Protein AF-A0A8X6L8V4-F1 (afdb_monomer_lite)

Sequence (344 aa):
REQANLVGQRLKDLNRNYTKLVRSTMTRAQETSDIILKHFPDLPVEDCDLLREGFPIPPDPPAQSREQANLVGQRLKDLNRNYTKLVRSTMTRAQETSDIILKHFPDLPVEDCDLLREGFPIPPDPPAQSWIVPDEVFYKDGSRIDDAFKKHFHRANENQTSDSHEIIVCHANVIRYFICREQANLVGQRLKDLNRNYTKLVRSTMTRAQETSDIILKHFPDLPVEDCDLLREGFPIPPDPPAQSWIVPDEVFYKDGSRIDDAFKKHFHRANENQTSDSHEIIVCHANVIRYFICRLLQFPPEAWLRLSLHHCSISWIIILPSGRVSAYMIGDSGFLPESFLTA

Organism: Trichonephila clavata (NCBI:txid2740835)

Structure (mmCIF, N/CA/C/O backbone):
data_AF-A0A8X6L8V4-F1
#
_entry.id   AF-A0A8X6L8V4-F1
#
loop_
_atom_site.group_PDB
_atom_site.id
_atom_site.type_symbol
_atom_site.label_atom_id
_atom_site.label_alt_id
_atom_site.label_comp_id
_atom_site.label_asym_id
_atom_site.label_entity_id
_atom_site.label_seq_id
_atom_site.pdbx_PDB_ins_code
_atom_site.Cartn_x
_atom_site.Cartn_y
_atom_site.Cartn_z
_atom_site.occupancy
_atom_site.B_iso_or_equiv
_atom_site.auth_seq_id
_atom_site.auth_comp_id
_atom_site.auth_asym_id
_atom_site.auth_atom_id
_atom_site.pdbx_PDB_model_num
ATOM 1 N N . ARG A 1 1 ? 42.040 -0.525 -0.774 1.00 74.38 1 ARG A N 1
ATOM 2 C CA . ARG A 1 1 ? 43.138 -1.526 -0.795 1.00 74.38 1 ARG A CA 1
ATOM 3 C C . ARG A 1 1 ? 43.243 -2.266 0.537 1.00 74.38 1 ARG A C 1
ATOM 5 O O . ARG A 1 1 ? 43.047 -3.469 0.536 1.00 74.38 1 ARG A O 1
ATOM 12 N N . GLU A 1 2 ? 43.448 -1.579 1.663 1.00 81.44 2 GLU A N 1
ATOM 13 C CA . GLU A 1 2 ? 43.487 -2.205 3.001 1.00 81.44 2 GLU A CA 1
ATOM 14 C C . GLU A 1 2 ? 42.194 -2.962 3.357 1.00 81.44 2 GLU A C 1
ATOM 16 O O . GLU A 1 2 ? 42.242 -4.126 3.740 1.00 81.44 2 GLU A O 1
ATOM 21 N N . GLN A 1 3 ? 41.030 -2.359 3.088 1.00 69.62 3 GLN A N 1
ATOM 22 C CA . GLN A 1 3 ? 39.728 -3.024 3.236 1.00 69.62 3 GLN A CA 1
ATOM 23 C C . GLN A 1 3 ? 39.609 -4.315 2.408 1.00 69.62 3 GLN A C 1
ATOM 25 O O . GLN A 1 3 ? 39.100 -5.312 2.902 1.00 69.62 3 GLN A O 1
ATOM 30 N N . ALA A 1 4 ? 40.114 -4.327 1.172 1.00 78.56 4 ALA A N 1
ATOM 31 C CA . ALA A 1 4 ? 40.085 -5.514 0.315 1.00 78.56 4 ALA A CA 1
ATOM 32 C C . ALA A 1 4 ? 40.969 -6.638 0.882 1.00 78.56 4 ALA A C 1
ATOM 34 O O . ALA A 1 4 ? 40.595 -7.805 0.844 1.00 78.56 4 ALA A O 1
ATOM 35 N N . ASN A 1 5 ? 42.109 -6.278 1.478 1.00 92.50 5 ASN A N 1
ATOM 36 C CA . ASN A 1 5 ? 42.987 -7.234 2.142 1.00 92.50 5 ASN A CA 1
ATOM 37 C C . ASN A 1 5 ? 42.329 -7.841 3.395 1.00 92.50 5 ASN A C 1
ATOM 39 O O . ASN A 1 5 ? 42.370 -9.053 3.586 1.00 92.50 5 ASN A O 1
ATOM 43 N N . LEU A 1 6 ? 41.659 -7.013 4.208 1.00 87.19 6 LEU A N 1
ATOM 44 C CA . LEU A 1 6 ? 40.862 -7.456 5.360 1.00 87.19 6 LEU A CA 1
ATOM 45 C C . LEU A 1 6 ? 39.720 -8.394 4.949 1.00 87.19 6 LEU A C 1
ATOM 47 O O . LEU A 1 6 ? 39.459 -9.380 5.633 1.00 87.19 6 LEU A O 1
ATOM 51 N N . VAL A 1 7 ? 39.051 -8.109 3.829 1.00 86.44 7 VAL A N 1
ATOM 52 C CA . VAL A 1 7 ? 38.005 -8.980 3.274 1.00 86.44 7 VAL A CA 1
ATOM 53 C C . VAL A 1 7 ? 38.587 -10.327 2.847 1.00 86.44 7 VAL A C 1
ATOM 55 O O . VAL A 1 7 ? 38.037 -11.356 3.229 1.00 86.44 7 VAL A O 1
ATOM 58 N N . GLY A 1 8 ? 39.713 -10.339 2.127 1.00 91.44 8 GLY A N 1
ATOM 59 C CA . GLY A 1 8 ? 40.392 -11.580 1.740 1.00 91.44 8 GLY A CA 1
ATOM 60 C C . GLY A 1 8 ? 40.782 -12.443 2.943 1.00 91.44 8 GLY A C 1
ATOM 61 O O . GLY A 1 8 ? 40.467 -13.632 2.965 1.00 91.44 8 GLY A O 1
ATOM 62 N N . GLN A 1 9 ? 41.355 -11.829 3.984 1.00 91.56 9 GLN A N 1
ATOM 63 C CA . GLN A 1 9 ? 41.697 -12.523 5.228 1.00 91.56 9 GLN A CA 1
ATOM 64 C C . GLN A 1 9 ? 40.454 -13.109 5.915 1.00 91.56 9 GLN A C 1
ATOM 66 O O . GLN A 1 9 ? 40.432 -14.291 6.240 1.00 91.56 9 GLN A O 1
ATOM 71 N N . ARG A 1 10 ? 39.377 -12.326 6.062 1.00 88.38 10 ARG A N 1
ATOM 72 C CA . ARG A 1 10 ? 38.129 -12.801 6.686 1.00 88.38 10 ARG A CA 1
ATOM 73 C C . ARG A 1 10 ? 37.496 -13.955 5.919 1.00 88.38 10 ARG A C 1
ATOM 75 O O . ARG A 1 10 ? 37.032 -14.910 6.529 1.00 88.38 10 ARG A O 1
ATOM 82 N N . LEU A 1 11 ? 37.468 -13.881 4.589 1.00 87.06 11 LEU A N 1
ATOM 83 C CA . LEU A 1 11 ? 36.934 -14.963 3.763 1.00 87.06 11 LEU A CA 1
ATOM 84 C C . LEU A 1 11 ? 37.731 -16.255 3.960 1.00 87.06 11 LEU A C 1
ATOM 86 O O . LEU A 1 11 ? 37.129 -17.329 3.987 1.00 87.06 11 LEU A O 1
ATOM 90 N N . LYS A 1 12 ? 39.056 -16.147 4.126 1.00 89.25 12 LYS A N 1
ATOM 91 C CA . LYS A 1 12 ? 39.944 -17.280 4.405 1.00 89.25 12 LYS A CA 1
ATOM 92 C C . LYS A 1 12 ? 39.675 -17.867 5.791 1.00 89.25 12 LYS A C 1
ATOM 94 O O . LYS A 1 12 ? 39.538 -19.081 5.915 1.00 89.25 12 LYS A O 1
ATOM 99 N N . ASP A 1 13 ? 39.502 -17.013 6.797 1.00 90.75 13 ASP A N 1
ATOM 100 C CA . ASP A 1 13 ? 39.219 -17.419 8.180 1.00 90.75 13 ASP A CA 1
ATOM 101 C C . ASP A 1 13 ? 37.863 -18.142 8.321 1.00 90.75 13 ASP A C 1
ATOM 103 O O . ASP A 1 13 ? 37.691 -18.978 9.206 1.00 90.75 13 ASP A O 1
ATOM 107 N N . LEU A 1 14 ? 36.906 -17.882 7.419 1.00 85.06 14 LEU A N 1
ATOM 108 C CA . LEU A 1 14 ? 35.614 -18.582 7.380 1.00 85.06 14 LEU A CA 1
ATOM 109 C C . LEU A 1 14 ? 35.712 -20.058 6.949 1.00 85.06 14 LEU A C 1
ATOM 111 O O . LEU A 1 14 ? 34.719 -20.774 7.077 1.00 85.06 14 LEU A O 1
ATOM 115 N N . ASN A 1 15 ? 36.861 -20.504 6.423 1.00 85.62 15 ASN A N 1
ATOM 116 C CA . ASN A 1 15 ? 37.150 -21.892 6.038 1.00 85.62 15 ASN A CA 1
ATOM 117 C C . ASN A 1 15 ? 36.040 -22.568 5.196 1.00 85.62 15 ASN A C 1
ATOM 119 O O . ASN A 1 15 ? 35.670 -23.721 5.423 1.00 85.62 15 AS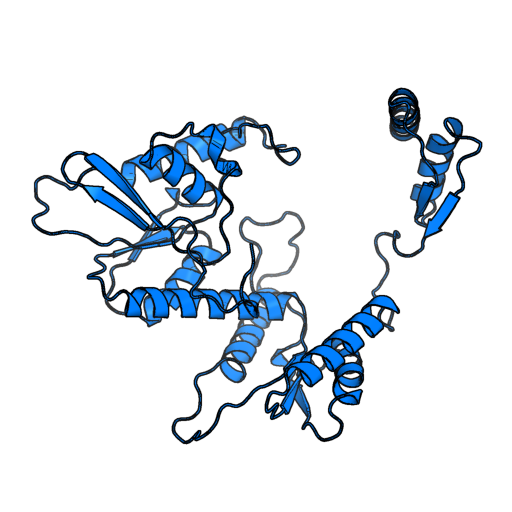N A O 1
ATOM 123 N N . ARG A 1 16 ? 35.465 -21.827 4.239 1.00 81.06 16 ARG A N 1
ATOM 124 C CA . ARG A 1 16 ? 34.451 -22.330 3.295 1.00 81.06 16 ARG A CA 1
ATOM 125 C C . ARG A 1 16 ? 35.092 -22.732 1.970 1.00 81.06 16 ARG A C 1
ATOM 127 O O . ARG A 1 16 ? 36.120 -22.190 1.579 1.00 81.06 16 ARG A O 1
ATOM 134 N N . ASN A 1 17 ? 34.441 -23.646 1.252 1.00 87.56 17 ASN A N 1
ATOM 135 C CA . ASN A 1 17 ? 34.847 -24.018 -0.100 1.00 87.56 17 ASN A CA 1
ATOM 136 C C . ASN A 1 17 ? 34.317 -22.995 -1.119 1.00 87.56 17 ASN A C 1
ATOM 138 O O . ASN A 1 17 ? 33.143 -23.041 -1.493 1.00 87.56 17 ASN A O 1
ATOM 142 N N . TYR A 1 18 ? 35.167 -22.061 -1.543 1.00 86.19 18 TYR A N 1
ATOM 143 C CA . TYR A 1 18 ? 34.854 -21.108 -2.609 1.00 86.19 18 TYR A CA 1
ATOM 144 C C . TYR A 1 18 ? 35.278 -21.699 -3.954 1.00 86.19 18 TYR A C 1
ATOM 146 O O . TYR A 1 18 ? 36.418 -22.122 -4.109 1.00 86.19 18 TYR A O 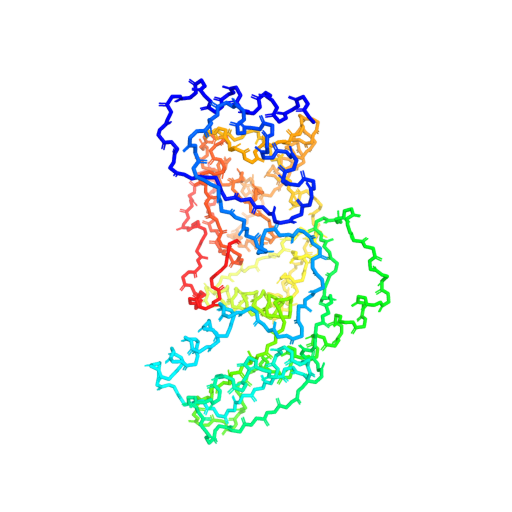1
ATOM 154 N N . THR A 1 19 ? 34.367 -21.730 -4.926 1.00 89.75 19 THR A N 1
ATOM 155 C CA . THR A 1 19 ? 34.591 -22.423 -6.209 1.00 89.75 19 THR A CA 1
ATOM 156 C C . THR A 1 19 ? 34.915 -21.492 -7.372 1.00 89.75 19 THR A C 1
ATOM 158 O O . THR A 1 19 ? 35.487 -21.943 -8.359 1.00 89.75 19 THR A O 1
ATOM 161 N N . LYS A 1 20 ? 34.550 -20.208 -7.275 1.00 89.25 20 LYS A N 1
ATOM 162 C CA . LYS A 1 20 ? 34.913 -19.159 -8.234 1.00 89.25 20 LYS A CA 1
ATOM 163 C C . LYS A 1 20 ? 34.736 -17.763 -7.641 1.00 89.25 20 LYS A C 1
ATOM 165 O O . LYS A 1 20 ? 33.918 -17.571 -6.740 1.00 89.25 20 LYS A O 1
ATOM 170 N N . LEU A 1 21 ? 35.451 -16.789 -8.194 1.00 87.19 21 LEU A N 1
ATOM 171 C CA . LEU A 1 21 ? 35.261 -15.363 -7.956 1.00 87.19 21 LEU A CA 1
ATOM 172 C C . LEU A 1 21 ? 34.723 -14.715 -9.234 1.00 87.19 21 LEU A C 1
ATOM 174 O O . LEU A 1 21 ? 35.404 -14.687 -10.253 1.00 87.19 21 LEU A O 1
ATOM 178 N N . VAL A 1 22 ? 33.499 -14.189 -9.178 1.00 86.44 22 VAL A N 1
ATOM 179 C CA . VAL A 1 22 ? 32.910 -13.417 -10.281 1.00 86.44 22 VAL A CA 1
ATOM 180 C C . VAL A 1 22 ? 33.111 -11.937 -9.978 1.00 86.44 22 VAL A C 1
ATOM 182 O O . VAL A 1 22 ? 32.730 -11.479 -8.898 1.00 86.44 22 VAL A O 1
ATOM 185 N N . ARG A 1 23 ? 33.718 -11.188 -10.900 1.00 80.44 23 ARG A N 1
ATOM 186 C CA . ARG A 1 23 ? 34.024 -9.764 -10.711 1.00 80.44 23 ARG A CA 1
ATOM 187 C C . ARG A 1 23 ? 33.614 -8.921 -11.906 1.00 80.44 23 ARG A C 1
ATOM 189 O O . ARG A 1 23 ? 33.542 -9.392 -13.032 1.00 80.44 23 ARG A O 1
ATOM 196 N N . SER A 1 24 ? 33.364 -7.646 -11.644 1.00 82.62 24 SER A N 1
ATOM 197 C CA . SER A 1 24 ? 33.109 -6.651 -12.683 1.00 82.62 24 SER A CA 1
ATOM 198 C C . SER A 1 24 ? 34.353 -6.393 -13.531 1.00 82.62 24 SER A C 1
ATOM 200 O O . SER A 1 24 ? 35.463 -6.339 -13.003 1.00 82.62 24 SER A O 1
ATOM 202 N N . THR A 1 25 ? 34.161 -6.138 -14.824 1.00 78.25 25 THR A N 1
ATOM 203 C CA . THR A 1 25 ? 35.212 -5.697 -15.760 1.00 78.25 25 THR A CA 1
ATOM 204 C C . THR A 1 25 ? 35.618 -4.226 -15.571 1.00 78.25 25 THR A C 1
ATOM 206 O O . THR A 1 25 ? 36.396 -3.684 -16.357 1.00 78.25 25 THR A O 1
ATOM 209 N N . MET A 1 26 ? 35.105 -3.523 -14.553 1.00 75.62 26 MET A N 1
ATOM 210 C CA . MET A 1 26 ? 35.635 -2.210 -14.166 1.00 75.62 26 MET A CA 1
ATOM 211 C C . MET A 1 26 ? 37.026 -2.349 -13.538 1.00 75.62 26 MET A C 1
ATOM 213 O O . MET A 1 26 ? 37.209 -3.122 -12.599 1.00 75.62 26 MET A O 1
ATOM 217 N N . THR A 1 27 ? 37.971 -1.496 -13.941 1.00 76.69 27 THR A N 1
ATOM 218 C CA . THR A 1 27 ? 39.357 -1.495 -13.432 1.00 76.69 27 THR A CA 1
ATOM 219 C C . THR A 1 27 ? 39.429 -1.488 -11.902 1.00 76.69 27 THR A C 1
ATOM 221 O O . THR A 1 27 ? 40.143 -2.285 -11.304 1.00 76.69 27 THR A O 1
ATOM 224 N N . ARG A 1 28 ? 38.610 -0.666 -11.230 1.00 72.94 28 ARG A N 1
ATOM 225 C CA . ARG A 1 28 ? 38.571 -0.594 -9.757 1.00 72.94 28 ARG A CA 1
ATOM 226 C C . ARG A 1 28 ? 38.115 -1.905 -9.097 1.00 72.94 28 ARG A C 1
ATOM 228 O O . ARG A 1 28 ? 38.580 -2.246 -8.006 1.00 72.94 28 ARG A O 1
ATOM 235 N N . ALA A 1 29 ? 37.192 -2.623 -9.733 1.00 75.38 29 ALA A N 1
ATOM 236 C CA . ALA A 1 29 ? 36.685 -3.899 -9.242 1.00 75.38 29 ALA A CA 1
ATOM 237 C C . ALA A 1 29 ? 37.698 -5.028 -9.477 1.00 75.38 29 ALA A C 1
ATOM 239 O O . ALA A 1 29 ? 37.892 -5.860 -8.588 1.00 75.38 29 ALA A O 1
ATOM 240 N N . GLN A 1 30 ? 38.402 -5.005 -10.612 1.00 85.25 30 GLN A N 1
ATOM 241 C CA . GLN A 1 30 ? 39.518 -5.909 -10.899 1.00 85.25 30 GLN A CA 1
ATOM 242 C C . GLN A 1 30 ? 40.650 -5.719 -9.881 1.00 85.25 30 GLN A C 1
ATOM 244 O O . GLN A 1 30 ? 40.998 -6.675 -9.195 1.00 85.25 30 GLN A O 1
ATOM 249 N N . GLU A 1 31 ? 41.099 -4.481 -9.643 1.00 85.38 31 GLU A N 1
ATOM 250 C CA . GLU A 1 31 ? 42.143 -4.170 -8.651 1.00 85.38 31 GLU A CA 1
ATOM 251 C C . GLU A 1 31 ? 41.778 -4.623 -7.229 1.00 85.38 31 GLU A C 1
ATOM 253 O O . GLU A 1 31 ? 42.624 -5.084 -6.462 1.00 85.38 31 GLU A O 1
ATOM 258 N N . THR A 1 32 ? 40.508 -4.472 -6.848 1.00 83.69 32 THR A N 1
ATOM 259 C CA . THR A 1 32 ? 40.009 -4.897 -5.533 1.00 83.69 32 THR A CA 1
ATOM 260 C C . THR A 1 32 ? 39.981 -6.421 -5.428 1.00 83.69 32 THR A C 1
ATOM 262 O O . THR A 1 32 ? 40.414 -6.979 -4.419 1.00 83.69 32 THR A O 1
ATOM 265 N N . SER A 1 33 ? 39.521 -7.090 -6.485 1.00 89.62 33 SER A N 1
ATOM 266 C CA . SER A 1 33 ? 39.459 -8.550 -6.565 1.00 89.62 33 SER A CA 1
ATOM 267 C C . SER A 1 33 ? 40.851 -9.175 -6.581 1.00 89.62 33 SER A C 1
ATOM 269 O O . SER A 1 33 ? 41.067 -10.157 -5.886 1.00 89.62 33 SER A O 1
ATOM 271 N N . ASP A 1 34 ? 41.818 -8.575 -7.279 1.00 93.19 34 ASP A N 1
ATOM 272 C CA . ASP A 1 34 ? 43.212 -9.035 -7.306 1.00 93.19 34 ASP A CA 1
ATOM 273 C C . ASP A 1 34 ? 43.849 -9.016 -5.912 1.00 93.19 34 ASP A C 1
ATOM 275 O O . ASP A 1 34 ? 44.644 -9.888 -5.572 1.00 93.19 34 ASP A O 1
ATOM 279 N N . ILE A 1 35 ? 43.485 -8.047 -5.063 1.00 94.06 35 ILE A N 1
ATOM 280 C CA . ILE A 1 35 ? 43.949 -8.004 -3.669 1.00 94.06 35 ILE A CA 1
ATOM 281 C C . ILE A 1 35 ? 43.332 -9.144 -2.850 1.00 94.06 35 ILE A C 1
ATOM 283 O O . ILE A 1 35 ? 44.032 -9.749 -2.041 1.00 94.06 35 ILE A O 1
ATOM 287 N N . ILE A 1 36 ? 42.050 -9.449 -3.063 1.00 90.12 36 ILE A N 1
ATOM 288 C CA . ILE A 1 36 ? 41.355 -10.552 -2.384 1.00 90.12 36 ILE A CA 1
ATOM 289 C C . ILE A 1 36 ? 41.916 -11.908 -2.845 1.00 90.12 36 ILE A C 1
ATOM 291 O O . ILE A 1 36 ? 42.177 -12.774 -2.013 1.00 90.12 36 ILE A O 1
ATOM 295 N N . LEU A 1 37 ? 42.185 -12.068 -4.144 1.00 93.56 37 LEU A N 1
ATOM 296 C CA . LEU A 1 37 ? 42.716 -13.292 -4.757 1.00 93.56 37 LEU A CA 1
ATOM 297 C C . LEU A 1 37 ? 44.121 -13.665 -4.272 1.00 93.56 37 LEU A C 1
ATOM 299 O O . LEU A 1 37 ? 44.481 -14.836 -4.318 1.00 93.56 37 LEU A O 1
ATOM 303 N N . LYS A 1 38 ? 44.891 -12.731 -3.696 1.00 94.62 38 LYS A N 1
ATOM 304 C CA . LYS A 1 38 ? 46.154 -13.068 -3.005 1.00 94.62 38 LYS A CA 1
ATOM 305 C C . LYS A 1 38 ? 45.963 -14.068 -1.860 1.00 94.62 38 LYS A C 1
ATOM 307 O O . LYS A 1 38 ? 46.910 -14.758 -1.497 1.00 94.62 38 LYS A O 1
ATOM 312 N N . HIS A 1 39 ? 44.756 -14.150 -1.296 1.00 93.12 39 HIS A N 1
ATOM 313 C CA . HIS A 1 39 ? 44.397 -15.122 -0.260 1.00 93.12 39 HIS A CA 1
ATOM 314 C C . HIS A 1 39 ? 43.867 -16.448 -0.827 1.00 93.12 39 HIS A C 1
ATOM 316 O O . HIS A 1 39 ? 43.787 -17.422 -0.080 1.00 93.12 39 HIS A O 1
ATOM 322 N N . PHE A 1 40 ? 43.548 -16.492 -2.126 1.00 92.38 40 PHE A N 1
ATOM 323 C CA . PHE A 1 40 ? 42.937 -17.617 -2.840 1.00 92.38 40 PHE A CA 1
ATOM 324 C C . PHE A 1 40 ? 43.579 -17.797 -4.233 1.00 92.38 40 PHE A C 1
ATOM 326 O O . PHE A 1 40 ? 42.926 -17.538 -5.245 1.00 92.38 40 PHE A O 1
ATOM 333 N N . PRO A 1 41 ? 44.860 -18.208 -4.305 1.00 86.69 41 PRO A N 1
ATOM 334 C CA . PRO A 1 41 ? 45.638 -18.185 -5.548 1.00 86.69 41 PRO A CA 1
ATOM 335 C C . PRO A 1 41 ? 45.081 -19.100 -6.648 1.00 86.69 41 PRO A C 1
ATOM 337 O O . PRO A 1 41 ? 45.256 -18.802 -7.825 1.00 86.69 41 PRO A O 1
ATOM 340 N N . ASP A 1 42 ? 44.379 -20.169 -6.266 1.00 89.38 42 ASP A N 1
ATOM 341 C CA . ASP A 1 42 ? 43.845 -21.176 -7.190 1.00 89.38 42 ASP A CA 1
ATOM 342 C C . ASP A 1 42 ? 42.357 -20.971 -7.521 1.00 89.38 42 ASP A C 1
ATOM 344 O O . ASP A 1 42 ? 41.754 -21.796 -8.208 1.00 89.38 42 ASP A O 1
ATOM 348 N N . LEU A 1 43 ? 41.731 -19.902 -7.014 1.00 91.31 43 LEU A N 1
ATOM 349 C CA . LEU A 1 43 ? 40.305 -19.657 -7.212 1.00 91.31 43 LEU A CA 1
ATOM 350 C C . LEU A 1 43 ? 40.047 -19.145 -8.640 1.00 91.31 43 LEU A C 1
ATOM 352 O O . LEU A 1 43 ? 40.536 -18.067 -8.986 1.00 91.31 43 LEU A O 1
ATOM 356 N N . PRO A 1 44 ? 39.258 -19.859 -9.467 1.00 92.75 44 PRO A N 1
ATOM 357 C CA . PRO A 1 44 ? 38.939 -19.416 -10.818 1.00 92.75 44 PRO A CA 1
ATOM 358 C C . PRO A 1 44 ? 38.249 -18.053 -10.817 1.00 92.75 44 PRO A C 1
ATOM 360 O O . PRO A 1 44 ? 37.380 -17.793 -9.980 1.00 92.75 44 PRO A O 1
ATOM 363 N N . VAL A 1 45 ? 38.605 -17.205 -11.781 1.00 91.94 45 VAL A N 1
ATOM 364 C CA . VAL A 1 45 ? 38.067 -15.847 -11.907 1.00 91.94 45 VAL A CA 1
ATOM 365 C C . VAL A 1 45 ? 37.238 -15.730 -13.176 1.00 91.94 45 VAL A C 1
ATOM 367 O O . VAL A 1 45 ? 37.685 -16.114 -14.253 1.00 91.94 45 VAL A O 1
ATOM 370 N N . GLU A 1 46 ? 36.038 -15.177 -13.041 1.00 90.50 46 GLU A N 1
ATOM 371 C CA . GLU A 1 46 ? 35.126 -14.887 -14.143 1.00 90.50 46 GLU A CA 1
ATOM 372 C C . GLU A 1 46 ? 34.865 -13.378 -14.190 1.00 90.50 46 GLU A C 1
ATOM 374 O O . GLU A 1 46 ? 34.341 -12.791 -13.240 1.00 90.50 46 GLU A O 1
ATOM 379 N N . ASP A 1 47 ? 35.247 -12.751 -15.298 1.00 85.00 47 ASP A N 1
ATOM 380 C CA . ASP A 1 47 ? 34.961 -11.345 -15.560 1.00 85.00 47 ASP A CA 1
ATOM 381 C C . ASP A 1 47 ? 33.539 -11.215 -16.136 1.00 85.00 47 ASP A C 1
ATOM 383 O O . ASP A 1 47 ? 33.179 -11.894 -17.096 1.00 85.00 47 ASP A O 1
ATOM 387 N N . CYS A 1 48 ? 32.718 -10.350 -15.537 1.00 72.44 48 CYS A N 1
ATOM 388 C CA . CYS A 1 48 ? 31.304 -10.195 -15.865 1.00 72.44 48 CYS A CA 1
ATOM 389 C C . CYS A 1 48 ? 30.944 -8.720 -16.089 1.00 72.44 48 CYS A C 1
ATOM 391 O O . CYS A 1 48 ? 30.890 -7.920 -15.149 1.00 72.44 48 CYS A O 1
ATOM 393 N N . ASP A 1 49 ? 30.646 -8.365 -17.342 1.00 69.69 49 ASP A N 1
ATOM 394 C CA . ASP A 1 49 ? 30.251 -7.005 -17.736 1.00 69.69 49 ASP A CA 1
ATOM 395 C C . ASP A 1 49 ? 28.943 -6.539 -17.078 1.00 69.69 49 ASP A C 1
ATOM 397 O O . ASP A 1 49 ? 28.759 -5.343 -16.851 1.00 69.69 49 ASP A O 1
ATOM 401 N N . LEU A 1 50 ? 28.061 -7.471 -16.694 1.00 53.94 50 LEU A N 1
ATOM 402 C CA . LEU A 1 50 ? 26.793 -7.169 -16.015 1.00 53.94 50 LEU A CA 1
ATOM 403 C C . LEU A 1 50 ? 26.986 -6.552 -14.619 1.00 53.94 50 LEU A C 1
ATOM 405 O O . LEU A 1 50 ? 26.048 -5.991 -14.064 1.00 53.94 50 LEU A O 1
ATOM 409 N N . LEU A 1 51 ? 28.189 -6.652 -14.047 1.00 50.44 51 LEU A N 1
ATOM 410 C CA . LEU A 1 51 ? 28.527 -6.101 -12.733 1.00 50.44 51 LEU A CA 1
ATOM 411 C C . LEU A 1 51 ? 29.167 -4.700 -12.816 1.00 50.44 51 LEU A C 1
ATOM 413 O O . LEU A 1 51 ? 29.683 -4.203 -11.814 1.00 50.44 51 LEU A O 1
ATOM 417 N N . ARG A 1 52 ? 29.232 -4.057 -13.991 1.00 61.91 52 ARG A N 1
ATOM 418 C CA . ARG A 1 52 ? 29.749 -2.680 -14.115 1.00 61.91 52 ARG A CA 1
ATOM 419 C C . ARG A 1 52 ? 28.704 -1.669 -13.628 1.00 61.91 52 ARG A C 1
ATOM 421 O O . ARG A 1 52 ? 27.604 -1.607 -14.167 1.00 61.91 52 ARG A O 1
ATOM 428 N N . GLU A 1 53 ? 29.059 -0.833 -12.652 1.00 46.97 53 GLU A N 1
ATOM 429 C CA . GLU A 1 53 ? 28.251 0.341 -12.297 1.00 46.97 53 GLU A CA 1
ATOM 430 C C . GLU A 1 53 ? 28.324 1.398 -13.411 1.00 46.97 53 GLU A C 1
ATOM 432 O O . GLU A 1 53 ? 29.399 1.690 -13.941 1.00 46.97 53 GLU A O 1
ATOM 437 N N . GLY A 1 54 ? 27.178 2.002 -13.744 1.00 47.41 54 GLY A N 1
ATOM 438 C CA . GLY A 1 54 ? 27.119 3.198 -14.589 1.00 47.41 54 GLY A CA 1
ATOM 439 C C . GLY A 1 54 ? 27.194 2.972 -16.102 1.00 47.41 54 GLY A C 1
ATOM 440 O O . GLY A 1 54 ? 27.582 3.892 -16.821 1.00 47.41 54 GLY A O 1
ATOM 441 N N . PHE A 1 55 ? 26.817 1.800 -16.622 1.00 36.47 55 PHE A N 1
ATOM 442 C CA . PHE A 1 55 ? 26.578 1.697 -18.063 1.00 36.47 55 PHE A CA 1
ATOM 443 C C . PHE A 1 55 ? 25.437 2.638 -18.488 1.00 36.47 55 PHE A C 1
ATOM 445 O O . PHE A 1 55 ? 24.380 2.626 -17.848 1.00 36.47 55 PHE A O 1
ATOM 452 N N . PRO A 1 56 ? 25.584 3.401 -19.589 1.00 39.88 56 PRO A N 1
ATOM 453 C CA . PRO A 1 56 ? 24.409 3.823 -20.335 1.00 39.88 56 PRO A CA 1
ATOM 454 C C . PRO A 1 56 ? 23.626 2.562 -20.700 1.00 39.88 56 PRO A C 1
ATOM 456 O O . PRO A 1 56 ? 24.227 1.567 -21.111 1.00 39.88 56 PRO A O 1
ATOM 459 N N . ILE A 1 57 ? 22.306 2.600 -20.517 1.00 43.38 57 ILE A N 1
ATOM 460 C CA . ILE A 1 57 ? 21.402 1.547 -20.986 1.00 43.38 57 ILE A CA 1
ATOM 461 C C . ILE A 1 57 ? 21.799 1.263 -22.443 1.00 43.38 57 ILE A C 1
ATOM 463 O O . ILE A 1 57 ? 21.741 2.196 -23.252 1.00 43.38 57 ILE A O 1
ATOM 467 N N . PRO A 1 58 ? 22.292 0.056 -22.780 1.00 40.56 58 PRO A N 1
ATOM 468 C CA . PRO A 1 58 ? 22.612 -0.251 -24.162 1.00 40.56 58 PRO A CA 1
ATOM 469 C C . PRO A 1 58 ? 21.355 -0.026 -25.014 1.00 40.56 58 PRO A C 1
ATOM 471 O O . PRO A 1 58 ? 20.247 -0.236 -24.518 1.00 40.56 58 PRO A O 1
ATOM 474 N N . PRO A 1 59 ? 21.497 0.426 -26.274 1.00 44.84 59 PRO A N 1
ATOM 475 C CA . PRO A 1 59 ? 20.347 0.616 -27.156 1.00 44.84 59 PRO A CA 1
ATOM 476 C C . PRO A 1 59 ? 19.539 -0.680 -27.309 1.00 44.84 59 PRO A C 1
ATOM 478 O O . PRO A 1 59 ? 18.336 -0.611 -27.508 1.00 44.84 59 PRO A O 1
ATOM 481 N N . ASP A 1 60 ? 20.193 -1.833 -27.129 1.00 42.16 60 ASP A N 1
ATOM 482 C CA . ASP A 1 60 ? 19.566 -3.144 -27.056 1.00 42.16 60 ASP A CA 1
ATOM 483 C C . ASP A 1 60 ? 19.369 -3.612 -25.599 1.00 42.16 60 ASP A C 1
ATOM 485 O O . ASP A 1 60 ? 20.320 -3.583 -24.809 1.00 42.16 60 ASP A O 1
ATOM 489 N N . PRO A 1 61 ? 18.193 -4.156 -25.235 1.00 50.34 61 PRO A N 1
ATOM 490 C CA . PRO A 1 61 ? 17.992 -4.816 -23.954 1.00 50.34 61 PRO A CA 1
ATOM 491 C C . PRO A 1 61 ? 18.965 -6.000 -23.824 1.00 50.34 61 PRO A C 1
ATOM 493 O O . PRO A 1 61 ? 19.149 -6.737 -24.802 1.00 50.34 61 PRO A O 1
ATOM 496 N N . PRO A 1 62 ? 19.545 -6.249 -22.633 1.00 60.53 62 PRO A N 1
ATOM 497 C CA . PRO A 1 62 ? 20.326 -7.457 -22.376 1.00 60.53 62 PRO A CA 1
ATOM 498 C C . PRO A 1 62 ? 19.570 -8.706 -22.849 1.00 60.53 62 PRO A C 1
ATOM 500 O O . PRO A 1 62 ? 18.342 -8.757 -22.752 1.00 60.53 62 PRO A O 1
ATOM 503 N N . ALA A 1 63 ? 20.272 -9.741 -23.322 1.00 59.94 63 ALA A N 1
ATOM 504 C CA . ALA A 1 63 ? 19.640 -10.975 -23.814 1.00 59.94 63 ALA A CA 1
ATOM 505 C C . ALA A 1 63 ? 18.606 -11.561 -22.824 1.00 59.94 63 ALA A C 1
ATOM 507 O O . ALA A 1 63 ? 17.546 -12.027 -23.238 1.00 59.94 63 ALA A O 1
ATOM 508 N N . GLN A 1 64 ? 18.864 -11.421 -21.519 1.00 59.28 64 GLN A N 1
ATOM 509 C CA . GLN A 1 64 ? 17.952 -11.801 -20.435 1.00 59.28 64 GLN A CA 1
ATOM 510 C C . GLN A 1 64 ? 16.633 -11.008 -20.436 1.00 59.28 64 GLN A C 1
ATOM 512 O O . GLN A 1 64 ? 15.573 -11.577 -20.198 1.00 59.28 64 GLN A O 1
ATOM 517 N N . SER A 1 65 ? 16.655 -9.710 -20.751 1.00 65.25 65 SER A N 1
ATOM 518 C CA . SER A 1 65 ? 15.444 -8.882 -20.855 1.00 65.25 65 SER A CA 1
ATOM 519 C C . SER A 1 65 ? 14.582 -9.271 -22.060 1.00 65.25 65 SER A C 1
ATOM 521 O O . SER A 1 65 ? 13.355 -9.251 -21.972 1.00 65.25 65 SER A O 1
ATOM 523 N N . ARG A 1 66 ? 15.206 -9.687 -23.172 1.00 78.94 66 ARG A N 1
ATOM 524 C CA . ARG A 1 66 ? 14.485 -10.212 -24.345 1.00 78.94 66 ARG A CA 1
ATOM 525 C C . ARG A 1 66 ? 13.849 -11.570 -24.061 1.00 78.94 66 ARG A C 1
ATOM 527 O O . ARG A 1 66 ? 12.702 -11.800 -24.438 1.00 78.94 66 ARG A O 1
ATOM 534 N N . GLU A 1 67 ? 14.573 -12.451 -23.378 1.00 81.94 67 GLU A N 1
ATOM 535 C CA . GLU A 1 67 ? 14.050 -13.742 -22.931 1.00 81.94 67 GLU A CA 1
ATOM 536 C C . GLU A 1 67 ? 12.879 -13.560 -21.959 1.00 81.94 67 GLU A C 1
ATOM 538 O O . GLU A 1 67 ? 11.833 -14.179 -22.138 1.00 81.94 67 GLU A O 1
ATOM 543 N N . GLN A 1 68 ? 12.997 -12.638 -21.001 1.00 79.25 68 GLN A N 1
ATOM 544 C CA . GLN A 1 68 ? 11.911 -12.294 -20.088 1.00 79.25 68 GLN A CA 1
ATOM 545 C C . GLN A 1 68 ? 10.665 -11.803 -20.840 1.00 79.25 68 GLN A C 1
ATOM 547 O O . GLN A 1 68 ? 9.567 -12.284 -20.570 1.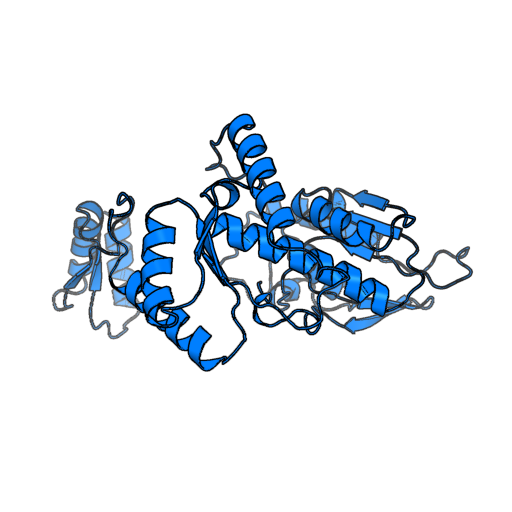00 79.25 68 GLN A O 1
ATOM 552 N N . ALA A 1 69 ? 10.816 -10.895 -21.810 1.00 85.69 69 ALA A N 1
ATOM 553 C CA . ALA A 1 69 ? 9.702 -10.431 -22.640 1.00 85.69 69 ALA A CA 1
ATOM 554 C C . ALA A 1 69 ? 9.048 -11.583 -23.427 1.00 85.69 69 ALA A C 1
ATOM 556 O O . ALA A 1 69 ? 7.823 -11.656 -23.530 1.00 85.69 69 ALA A O 1
ATOM 557 N N . ASN A 1 70 ? 9.851 -12.525 -23.930 1.00 89.25 70 ASN A N 1
ATOM 558 C CA . ASN A 1 70 ? 9.351 -13.709 -24.623 1.00 89.25 70 ASN A CA 1
ATOM 559 C C . ASN A 1 70 ? 8.572 -14.649 -23.686 1.00 89.25 70 ASN A C 1
ATOM 561 O O . ASN A 1 70 ? 7.502 -15.127 -24.055 1.00 89.25 70 ASN A O 1
ATOM 565 N N . LEU A 1 71 ? 9.072 -14.878 -22.467 1.00 84.88 71 LEU A N 1
ATOM 566 C CA . LEU A 1 71 ? 8.382 -15.663 -21.439 1.00 84.88 71 LEU A CA 1
ATOM 567 C C . LEU A 1 71 ? 7.066 -15.004 -21.009 1.00 84.88 71 LEU A C 1
ATOM 569 O O . LEU A 1 71 ? 6.074 -15.701 -20.815 1.00 84.88 71 LEU A O 1
ATOM 573 N N . VAL A 1 72 ? 7.029 -13.670 -20.910 1.00 85.62 72 VAL A N 1
ATOM 574 C CA . VAL A 1 72 ? 5.789 -12.918 -20.658 1.00 85.62 72 VAL A CA 1
ATOM 575 C C . VAL A 1 72 ? 4.789 -13.134 -21.793 1.00 85.62 72 VAL A C 1
ATOM 577 O O . VAL A 1 72 ? 3.637 -13.461 -21.520 1.00 85.62 72 VAL A O 1
ATOM 580 N N . GLY A 1 73 ? 5.220 -13.020 -23.053 1.00 90.06 73 GLY A N 1
ATOM 581 C CA . GLY A 1 73 ? 4.364 -13.290 -24.212 1.00 90.06 73 GLY A CA 1
ATOM 582 C C . GLY A 1 73 ? 3.791 -14.710 -24.205 1.00 90.06 73 GLY A C 1
ATOM 583 O O . GLY A 1 73 ? 2.579 -14.886 -24.339 1.00 90.06 73 GLY A O 1
ATOM 584 N N . GLN A 1 74 ? 4.635 -15.712 -23.940 1.00 88.62 74 GLN A N 1
ATOM 585 C CA . GLN A 1 74 ? 4.202 -17.103 -23.810 1.00 88.62 74 GLN A CA 1
ATOM 586 C C . GLN A 1 74 ? 3.206 -17.281 -22.656 1.00 88.62 74 GLN A C 1
ATOM 588 O O . GLN A 1 74 ? 2.154 -17.889 -22.833 1.00 88.62 74 GLN A O 1
ATOM 593 N N . ARG A 1 75 ? 3.483 -16.695 -21.486 1.00 86.50 75 ARG A N 1
ATOM 594 C CA . ARG A 1 75 ? 2.593 -16.787 -20.325 1.00 86.50 75 ARG A CA 1
ATOM 595 C C . ARG A 1 75 ? 1.230 -16.160 -20.599 1.00 86.50 75 ARG A C 1
ATOM 597 O O . ARG A 1 75 ? 0.213 -16.743 -20.234 1.00 86.50 75 ARG A O 1
ATOM 604 N N . LEU A 1 76 ? 1.196 -14.988 -21.230 1.00 87.19 76 LEU A N 1
ATOM 605 C CA . LEU A 1 76 ? -0.055 -14.334 -21.614 1.00 87.19 76 LEU A CA 1
ATOM 606 C C . LEU A 1 76 ? -0.873 -15.236 -22.543 1.00 87.19 76 LEU A C 1
ATOM 608 O O . LEU A 1 76 ? -2.085 -15.343 -22.356 1.00 87.19 76 LEU A O 1
ATOM 612 N N . LYS A 1 77 ? -0.215 -15.913 -23.493 1.00 88.44 77 LYS A N 1
ATOM 613 C CA . LYS A 1 77 ? -0.852 -16.860 -24.414 1.00 88.44 77 LYS A CA 1
ATOM 614 C C . LYS A 1 77 ? -1.428 -18.063 -23.667 1.00 88.44 77 LYS A C 1
ATOM 616 O O . LYS A 1 77 ? -2.579 -18.424 -23.896 1.00 88.44 77 LYS A O 1
ATOM 621 N N . ASP A 1 78 ? -0.676 -18.617 -22.719 1.00 87.69 78 ASP A N 1
ATOM 622 C CA . ASP A 1 78 ? -1.105 -19.757 -21.898 1.00 87.69 78 ASP A CA 1
ATOM 623 C C . ASP A 1 78 ? -2.305 -19.424 -20.994 1.00 87.69 78 ASP A C 1
ATOM 625 O O . ASP A 1 78 ? -3.117 -20.297 -20.694 1.00 87.69 78 ASP A O 1
ATOM 629 N N . LEU A 1 79 ? -2.451 -18.160 -20.571 1.00 85.19 79 LEU A N 1
ATOM 630 C CA . LEU A 1 79 ? -3.616 -17.700 -19.803 1.00 85.19 79 LEU A CA 1
ATOM 631 C C . LEU A 1 79 ? -4.917 -17.692 -20.624 1.00 85.19 79 LEU A C 1
ATOM 633 O O . LEU A 1 79 ? -5.990 -17.608 -20.025 1.00 85.19 79 LEU A O 1
ATOM 637 N N . ASN A 1 80 ? -4.827 -17.762 -21.959 1.00 86.44 80 ASN A N 1
ATOM 638 C CA . ASN A 1 80 ? -5.950 -17.875 -22.894 1.00 86.44 80 ASN A CA 1
ATOM 639 C C . ASN A 1 80 ? -7.103 -16.885 -22.610 1.00 86.44 80 ASN A C 1
ATOM 641 O O . ASN A 1 80 ? -8.279 -17.253 -22.583 1.00 86.44 80 ASN A O 1
ATOM 645 N N . ARG A 1 81 ? -6.756 -15.620 -22.339 1.00 84.94 81 ARG A N 1
ATOM 646 C CA . ARG A 1 81 ? -7.715 -14.520 -22.145 1.00 84.94 81 ARG A CA 1
ATOM 647 C C . ARG A 1 81 ? -8.011 -13.824 -23.472 1.00 84.94 81 ARG A C 1
ATOM 649 O O . ARG A 1 81 ? -7.186 -13.830 -24.382 1.00 84.94 81 ARG A O 1
ATOM 656 N N . ASN A 1 82 ? -9.173 -13.180 -23.559 1.00 88.19 82 ASN A N 1
ATOM 657 C CA . ASN A 1 82 ? -9.539 -12.351 -24.706 1.00 88.19 82 ASN A CA 1
ATOM 658 C C . ASN A 1 82 ? -8.820 -10.993 -24.634 1.00 88.19 82 ASN A C 1
ATOM 660 O O . ASN A 1 82 ? -9.376 -10.020 -24.114 1.00 88.19 82 ASN A O 1
ATOM 664 N N . TYR A 1 83 ? -7.566 -10.952 -25.095 1.00 90.19 83 TYR A N 1
ATOM 665 C CA . TYR A 1 83 ? -6.812 -9.706 -25.209 1.00 90.19 83 TYR A CA 1
ATOM 666 C C . TYR A 1 83 ? -7.315 -8.902 -26.408 1.00 90.19 83 TYR A C 1
ATOM 668 O O . TYR A 1 83 ? -7.303 -9.396 -27.532 1.00 90.19 83 TYR A O 1
ATOM 676 N N . THR A 1 84 ? -7.765 -7.672 -26.173 1.00 91.25 84 THR A N 1
ATOM 677 C CA . THR A 1 84 ? -8.413 -6.837 -27.199 1.00 91.25 84 THR A CA 1
ATOM 678 C C . THR A 1 84 ? -7.458 -5.841 -27.849 1.00 91.25 84 THR A C 1
ATOM 680 O O . THR A 1 84 ? -7.678 -5.451 -28.994 1.00 91.25 84 THR A O 1
ATOM 683 N N . LYS A 1 85 ? -6.403 -5.430 -27.136 1.00 92.94 85 LYS A N 1
ATOM 684 C CA . LYS A 1 85 ? -5.313 -4.593 -27.654 1.00 92.94 85 LYS A CA 1
ATOM 685 C C . LYS A 1 85 ? -4.062 -4.655 -26.774 1.00 92.94 85 LYS A C 1
ATOM 687 O O . LYS A 1 85 ? -4.130 -5.012 -25.594 1.00 92.94 85 LYS A O 1
ATOM 692 N N . LEU A 1 86 ? -2.934 -4.241 -27.345 1.00 93.69 86 LEU A N 1
ATOM 693 C CA . LEU A 1 86 ? -1.699 -3.921 -26.638 1.00 93.69 86 LEU A CA 1
ATOM 694 C C . LEU A 1 86 ? -1.459 -2.410 -26.693 1.00 93.69 86 LEU A C 1
ATOM 696 O O . LEU A 1 86 ? -1.326 -1.834 -27.768 1.00 93.69 86 LEU A O 1
ATOM 700 N N . VAL A 1 87 ? -1.368 -1.765 -25.536 1.00 89.25 87 VAL A N 1
ATOM 701 C CA . VAL A 1 87 ? -0.977 -0.360 -25.412 1.00 89.25 87 VAL A CA 1
ATOM 702 C C . VAL A 1 87 ? 0.484 -0.298 -24.979 1.00 89.25 87 VAL A C 1
ATOM 704 O O . VAL A 1 87 ? 0.870 -0.923 -23.991 1.00 89.25 87 VAL A O 1
ATOM 707 N N . ARG A 1 88 ? 1.314 0.477 -25.675 1.00 90.00 88 ARG A N 1
ATOM 708 C CA . ARG A 1 88 ? 2.739 0.606 -25.345 1.00 90.00 88 ARG A CA 1
ATOM 709 C C . ARG A 1 88 ? 3.195 2.049 -25.250 1.00 90.00 88 ARG A C 1
ATOM 711 O O . ARG A 1 88 ? 2.677 2.943 -25.913 1.00 90.00 88 ARG A O 1
ATOM 718 N N . SER A 1 89 ? 4.203 2.276 -24.418 1.00 88.19 89 SER A N 1
ATOM 719 C CA . SER A 1 89 ? 4.917 3.549 -24.404 1.00 88.19 89 SER A CA 1
ATOM 720 C C . SER A 1 89 ? 5.679 3.769 -25.713 1.00 88.19 89 SER A C 1
ATOM 722 O O . SER A 1 89 ? 6.267 2.840 -26.259 1.00 88.19 89 SER A O 1
ATOM 724 N N . THR A 1 90 ? 5.761 5.025 -26.151 1.00 84.00 90 THR A N 1
ATOM 725 C CA . THR A 1 90 ? 6.548 5.464 -27.321 1.00 84.00 90 THR A CA 1
ATOM 726 C C . THR A 1 90 ? 8.067 5.438 -27.113 1.00 84.00 90 THR A C 1
ATOM 728 O O . THR A 1 90 ? 8.826 5.870 -27.977 1.00 84.00 90 THR A O 1
ATOM 731 N N . MET A 1 91 ? 8.549 4.969 -25.961 1.00 78.88 91 MET A N 1
ATOM 732 C CA . MET A 1 91 ? 9.981 4.794 -25.720 1.00 78.88 91 MET A CA 1
ATOM 733 C C . MET A 1 91 ? 10.464 3.505 -26.376 1.00 78.88 91 MET A C 1
ATOM 735 O O . MET A 1 91 ? 9.859 2.453 -26.174 1.00 78.88 91 MET A O 1
ATOM 739 N N . THR A 1 92 ? 11.598 3.571 -27.072 1.00 81.50 92 THR A N 1
ATOM 740 C CA . THR A 1 92 ? 12.186 2.460 -27.840 1.00 81.50 92 THR A CA 1
ATOM 741 C C . THR A 1 92 ? 12.192 1.139 -27.069 1.00 81.50 92 THR A C 1
ATOM 743 O O . THR A 1 92 ? 11.671 0.142 -27.553 1.00 81.50 92 THR A O 1
ATOM 746 N N . ARG A 1 93 ? 12.637 1.150 -25.805 1.00 74.19 93 ARG A N 1
ATOM 747 C CA . ARG A 1 93 ? 12.682 -0.057 -24.959 1.00 74.19 93 ARG A CA 1
ATOM 748 C C . ARG A 1 93 ? 11.318 -0.730 -24.752 1.00 74.19 93 ARG A C 1
ATOM 750 O O . ARG A 1 93 ? 11.220 -1.954 -24.675 1.00 74.19 93 ARG A O 1
ATOM 757 N N . ALA A 1 94 ? 10.254 0.066 -24.633 1.00 77.06 94 ALA A N 1
ATOM 758 C CA . ALA A 1 94 ? 8.896 -0.442 -24.468 1.00 77.06 94 ALA A CA 1
ATOM 759 C C . ALA A 1 94 ? 8.347 -0.972 -25.797 1.00 77.06 94 ALA A C 1
ATOM 761 O O . ALA A 1 94 ? 7.668 -1.998 -25.801 1.00 77.06 94 ALA A O 1
ATOM 762 N N . GLN A 1 95 ? 8.685 -0.322 -26.915 1.00 85.81 95 GLN A N 1
ATOM 763 C CA . GLN A 1 95 ? 8.338 -0.788 -28.258 1.00 85.81 95 GLN A CA 1
ATOM 764 C C . GLN A 1 95 ? 8.992 -2.137 -28.564 1.00 85.81 95 GLN A C 1
ATOM 766 O O . GLN A 1 95 ? 8.278 -3.084 -28.868 1.00 85.81 95 GLN A O 1
ATOM 771 N N . GLU A 1 96 ? 10.297 -2.277 -28.335 1.00 87.81 96 GLU A N 1
ATOM 772 C CA . GLU A 1 96 ? 11.031 -3.535 -28.534 1.00 87.81 96 GLU A CA 1
ATOM 773 C C . GLU A 1 96 ? 10.491 -4.679 -27.667 1.00 87.81 96 GLU A C 1
ATOM 775 O O . GLU A 1 96 ? 10.314 -5.803 -28.137 1.00 87.81 96 GLU A O 1
ATOM 780 N N . THR A 1 97 ? 10.193 -4.396 -26.394 1.00 87.06 97 THR A N 1
ATOM 781 C CA . THR A 1 97 ? 9.568 -5.372 -25.486 1.00 87.06 97 THR A CA 1
ATOM 782 C C . THR A 1 97 ? 8.201 -5.806 -26.017 1.00 87.06 97 THR A C 1
ATOM 784 O O . THR A 1 97 ? 7.883 -6.996 -26.024 1.00 87.06 97 THR A O 1
ATOM 787 N N . SER A 1 98 ? 7.405 -4.850 -26.502 1.00 90.81 98 SER A N 1
ATOM 788 C CA . SER A 1 98 ? 6.090 -5.117 -27.088 1.00 90.81 98 SER A CA 1
ATOM 789 C C . SER A 1 98 ? 6.201 -5.952 -28.358 1.00 90.81 98 SER A C 1
ATOM 791 O O . SER A 1 98 ? 5.448 -6.905 -28.511 1.00 90.81 98 SER A O 1
ATOM 793 N N . ASP A 1 99 ? 7.163 -5.656 -29.232 1.00 93.88 99 ASP A N 1
ATOM 794 C CA . ASP A 1 99 ? 7.384 -6.397 -30.476 1.00 93.88 99 ASP A CA 1
ATOM 795 C C . ASP A 1 99 ? 7.744 -7.864 -30.202 1.00 93.88 99 ASP A C 1
ATOM 797 O O . ASP A 1 99 ? 7.338 -8.756 -30.946 1.00 93.88 99 ASP A O 1
ATOM 801 N N . ILE A 1 100 ? 8.463 -8.150 -29.109 1.00 93.56 100 ILE A N 1
ATOM 802 C CA . ILE A 1 100 ? 8.731 -9.527 -28.670 1.00 93.56 100 ILE A CA 1
ATOM 803 C C . ILE A 1 100 ? 7.445 -10.213 -28.194 1.00 93.56 100 ILE A C 1
ATOM 805 O O . ILE A 1 100 ? 7.195 -11.354 -28.583 1.00 93.56 100 ILE A O 1
ATOM 809 N N . ILE A 1 101 ? 6.624 -9.533 -27.388 1.00 92.25 101 ILE A N 1
ATOM 810 C CA . ILE A 1 101 ? 5.342 -10.070 -26.900 1.00 92.25 101 ILE A CA 1
ATOM 811 C C . ILE A 1 101 ? 4.382 -10.335 -28.072 1.00 92.25 101 ILE A C 1
ATOM 813 O O . ILE A 1 101 ? 3.764 -11.397 -28.129 1.00 92.25 101 ILE A O 1
ATOM 817 N N . LEU A 1 102 ? 4.305 -9.420 -29.042 1.00 95.69 102 LEU A N 1
ATOM 818 C CA . LEU A 1 102 ? 3.415 -9.498 -30.207 1.00 95.69 102 LEU A CA 1
ATOM 819 C C . LEU A 1 102 ? 3.720 -10.676 -31.138 1.00 95.69 102 LEU A C 1
ATOM 821 O O . LEU A 1 102 ? 2.826 -11.124 -31.849 1.00 95.69 102 LEU A O 1
ATOM 825 N N . LYS A 1 103 ? 4.920 -11.273 -31.081 1.00 96.12 103 LYS A N 1
ATOM 826 C CA . LYS A 1 103 ? 5.204 -12.544 -31.781 1.00 96.12 103 LYS A CA 1
ATOM 827 C C . LYS A 1 103 ? 4.260 -13.676 -31.359 1.00 96.12 103 LYS A C 1
ATOM 829 O O . LYS A 1 103 ? 4.050 -14.609 -32.129 1.00 96.12 103 LYS A O 1
ATOM 834 N N . HIS A 1 104 ? 3.691 -13.596 -30.154 1.00 95.69 104 HIS A N 1
ATOM 835 C CA . HIS A 1 104 ? 2.699 -14.546 -29.643 1.00 95.69 104 HIS A CA 1
ATOM 836 C C . HIS A 1 104 ? 1.252 -14.163 -29.991 1.00 95.69 104 HIS A C 1
ATOM 838 O O . HIS A 1 104 ? 0.370 -15.013 -29.874 1.00 95.69 104 HIS A O 1
ATOM 844 N N . PHE A 1 105 ? 1.021 -12.925 -30.443 1.00 94.75 105 PHE A N 1
ATOM 845 C CA . PHE A 1 105 ? -0.289 -12.322 -30.711 1.00 94.75 105 PHE A CA 1
ATOM 846 C C . PHE A 1 105 ? -0.269 -11.484 -32.009 1.00 94.75 105 PHE A C 1
ATOM 848 O O . PHE A 1 105 ? -0.394 -10.260 -31.950 1.00 94.75 105 PHE A O 1
ATOM 855 N N . PRO A 1 106 ? -0.095 -12.113 -33.186 1.00 89.81 106 PRO A N 1
ATOM 856 C CA . PRO A 1 106 ? 0.173 -11.397 -34.438 1.00 89.81 106 PRO A CA 1
ATOM 857 C C . PRO A 1 106 ? -0.966 -10.468 -34.884 1.00 89.81 106 PRO A C 1
ATOM 859 O O . PRO A 1 106 ? -0.702 -9.455 -35.523 1.00 89.81 106 PRO A O 1
ATOM 862 N N . ASP A 1 107 ? -2.209 -10.789 -34.517 1.00 92.69 107 ASP A N 1
ATOM 863 C CA . ASP A 1 107 ? -3.402 -10.034 -34.917 1.00 92.69 107 ASP A CA 1
ATOM 864 C C . ASP A 1 107 ? -3.868 -9.024 -33.854 1.00 92.69 107 ASP A C 1
ATOM 866 O O . ASP A 1 107 ? -4.900 -8.374 -34.023 1.00 92.69 107 ASP A O 1
ATOM 870 N N . LEU A 1 108 ? -3.145 -8.900 -32.733 1.00 94.50 108 LEU A N 1
ATOM 871 C CA . LEU A 1 108 ? -3.548 -8.026 -31.634 1.00 94.50 108 LEU A CA 1
ATOM 872 C C . LEU A 1 108 ? -3.307 -6.552 -32.006 1.00 94.50 108 LEU A C 1
ATOM 874 O O . LEU A 1 108 ? -2.160 -6.176 -32.264 1.00 94.50 108 LEU A O 1
ATOM 878 N N . PRO A 1 109 ? -4.343 -5.690 -31.996 1.00 95.88 109 PRO A N 1
ATOM 879 C CA . PRO A 1 109 ? -4.179 -4.269 -32.285 1.00 95.88 109 PRO A CA 1
ATOM 880 C C . PRO A 1 109 ? -3.200 -3.593 -31.321 1.00 95.88 109 PRO A C 1
ATOM 882 O O . PRO A 1 109 ? -3.220 -3.868 -30.120 1.00 95.88 109 PRO A O 1
ATOM 885 N N . VAL A 1 110 ? -2.382 -2.672 -31.836 1.00 94.25 110 VAL A N 1
ATOM 886 C CA . VAL A 1 110 ? -1.366 -1.945 -31.059 1.00 94.25 110 VAL A CA 1
ATOM 887 C C . VAL A 1 110 ? -1.699 -0.455 -30.995 1.00 94.25 110 VAL A C 1
ATOM 889 O O . VAL A 1 110 ? -1.978 0.164 -32.019 1.00 94.25 110 VAL A O 1
ATOM 892 N N . GLU A 1 111 ? -1.637 0.126 -29.797 1.00 93.00 111 GLU A N 1
ATOM 893 C CA . GLU A 1 111 ? -1.810 1.558 -29.538 1.00 93.00 111 GLU A CA 1
ATOM 894 C C . GLU A 1 111 ? -0.531 2.138 -28.912 1.00 93.00 111 GLU A C 1
ATOM 896 O O . GLU A 1 111 ? -0.110 1.730 -27.828 1.00 93.00 111 GLU A O 1
ATOM 901 N N . ASP A 1 112 ? 0.080 3.120 -29.572 1.00 91.50 112 ASP A N 1
ATOM 902 C CA . ASP A 1 112 ? 1.199 3.886 -29.019 1.00 91.50 112 ASP A CA 1
ATOM 903 C C . ASP A 1 112 ? 0.681 5.027 -28.121 1.00 91.50 112 ASP A C 1
ATOM 905 O O . ASP A 1 112 ? -0.227 5.772 -28.495 1.00 91.50 112 ASP A O 1
ATOM 909 N N . CYS A 1 113 ? 1.257 5.188 -26.924 1.00 85.12 113 CYS A N 1
ATOM 910 C CA . CYS A 1 113 ? 0.800 6.168 -25.935 1.00 85.12 113 CYS A CA 1
ATOM 911 C C . CYS A 1 113 ? 1.963 6.923 -25.268 1.00 85.12 113 CYS A C 1
ATOM 913 O O . CYS A 1 113 ? 2.713 6.376 -24.453 1.00 85.12 113 CYS A O 1
ATOM 915 N N . ASP A 1 114 ? 2.079 8.224 -25.559 1.00 86.31 114 ASP A N 1
ATOM 916 C CA . ASP A 1 114 ? 3.084 9.111 -24.951 1.00 86.31 114 ASP A CA 1
ATOM 917 C C . ASP A 1 114 ? 2.882 9.321 -23.445 1.00 86.31 114 ASP A C 1
ATOM 919 O O . ASP A 1 114 ? 3.838 9.594 -22.714 1.00 86.31 114 ASP A O 1
ATOM 923 N N . LEU A 1 115 ? 1.656 9.141 -22.947 1.00 85.06 115 LEU A N 1
ATOM 924 C CA . LEU A 1 115 ? 1.374 9.280 -21.520 1.00 85.06 115 LEU A CA 1
ATOM 925 C C . LEU A 1 115 ? 2.108 8.206 -20.689 1.00 85.06 115 LEU A C 1
ATOM 927 O O . LEU A 1 115 ? 2.460 8.459 -19.540 1.00 85.06 115 LEU A O 1
ATOM 931 N N . LEU A 1 116 ? 2.443 7.054 -21.291 1.00 79.69 116 LEU A N 1
ATOM 932 C CA . LEU A 1 116 ? 3.136 5.920 -20.659 1.00 79.69 116 LEU A CA 1
ATOM 933 C C . LEU A 1 116 ? 4.677 6.010 -20.664 1.00 79.69 116 LEU A C 1
ATOM 935 O O . LEU A 1 116 ? 5.354 5.057 -20.254 1.00 79.69 116 LEU A O 1
ATOM 939 N N . ARG A 1 117 ? 5.257 7.108 -21.172 1.00 82.75 117 ARG A N 1
ATOM 940 C CA . ARG A 1 117 ? 6.718 7.330 -21.168 1.00 82.75 117 ARG A CA 1
ATOM 941 C C . ARG A 1 117 ? 7.284 7.364 -19.752 1.00 82.75 117 ARG A C 1
ATOM 943 O O . ARG A 1 117 ? 6.563 7.689 -18.806 1.00 82.75 117 ARG A O 1
ATOM 950 N N . GLU A 1 118 ? 8.577 7.056 -19.620 1.00 79.06 118 GLU A N 1
ATOM 951 C CA . GLU A 1 118 ? 9.282 7.174 -18.339 1.00 79.06 118 GLU A CA 1
ATOM 952 C C . GLU A 1 118 ? 9.045 8.538 -17.706 1.00 79.06 118 GLU A C 1
ATOM 954 O O . GLU A 1 118 ? 8.893 9.542 -18.401 1.00 79.06 118 GLU A O 1
ATOM 959 N N . GLY A 1 119 ? 9.008 8.563 -16.385 1.00 78.19 119 GLY A N 1
ATOM 960 C CA . GLY A 1 119 ? 8.882 9.790 -15.634 1.00 78.19 119 GLY A CA 1
ATOM 961 C C . GLY A 1 119 ? 8.851 9.515 -14.147 1.00 78.19 119 GLY A C 1
ATOM 962 O O . GLY A 1 119 ? 8.881 8.360 -13.695 1.00 78.19 119 GLY A O 1
ATOM 963 N N . PHE A 1 120 ? 8.785 10.606 -13.405 1.00 80.50 120 PHE A N 1
ATOM 964 C CA . PHE A 1 120 ? 8.678 10.595 -11.960 1.00 80.50 120 PHE A CA 1
ATOM 965 C C . PHE A 1 120 ? 7.235 10.915 -11.570 1.00 80.50 120 PHE A C 1
ATOM 967 O O . PHE A 1 120 ? 6.837 12.072 -11.648 1.00 80.50 120 PHE A O 1
ATOM 974 N N . PRO A 1 121 ? 6.430 9.908 -11.188 1.00 76.50 121 PRO A N 1
ATOM 975 C CA . PRO A 1 121 ? 5.023 10.134 -10.879 1.00 76.50 121 PRO A CA 1
ATOM 976 C C . PRO A 1 121 ? 4.815 10.865 -9.555 1.00 76.50 121 PRO A C 1
ATOM 978 O O . PRO A 1 121 ? 3.761 11.457 -9.372 1.00 76.50 121 PRO A O 1
ATOM 981 N N . ILE A 1 122 ? 5.786 10.773 -8.638 1.00 78.38 122 ILE A N 1
ATOM 982 C CA . ILE A 1 122 ? 5.789 11.399 -7.314 1.00 78.38 122 ILE A CA 1
ATOM 983 C C . ILE A 1 122 ? 7.227 11.537 -6.790 1.00 78.38 122 ILE A C 1
ATOM 985 O O . ILE A 1 122 ? 8.050 10.662 -7.098 1.00 78.38 122 ILE A O 1
ATOM 989 N N . PRO A 1 123 ? 7.571 12.588 -6.018 1.00 78.75 123 PRO A N 1
ATOM 990 C CA . PRO A 1 123 ? 8.813 12.618 -5.266 1.00 78.75 123 PRO A CA 1
ATOM 991 C C . PRO A 1 123 ? 8.838 11.529 -4.187 1.00 78.75 123 PRO A C 1
ATOM 993 O O . PRO A 1 123 ? 7.796 11.141 -3.652 1.00 78.75 123 PRO A O 1
ATOM 996 N N . PRO A 1 124 ? 10.030 11.026 -3.833 1.00 75.81 124 PRO A N 1
ATOM 997 C CA . PRO A 1 124 ? 10.190 10.082 -2.750 1.00 75.81 124 PRO A CA 1
ATOM 998 C C . PRO A 1 124 ? 9.822 10.767 -1.437 1.00 75.81 124 PRO A C 1
ATOM 1000 O O . PRO A 1 124 ? 10.258 11.879 -1.143 1.00 75.81 124 PRO A O 1
ATOM 1003 N N . ASP A 1 125 ? 9.049 10.058 -0.628 1.00 67.12 125 ASP A N 1
ATOM 1004 C CA . ASP A 1 125 ? 8.753 10.431 0.747 1.00 67.12 125 ASP A CA 1
ATOM 1005 C C . ASP A 1 125 ? 9.147 9.228 1.621 1.00 67.12 125 ASP A C 1
ATOM 1007 O O . ASP A 1 125 ? 8.618 8.140 1.394 1.00 67.12 125 ASP A O 1
ATOM 1011 N N . PRO A 1 126 ? 10.085 9.331 2.577 1.00 70.50 126 PRO A N 1
ATOM 1012 C CA . PRO A 1 126 ? 10.847 10.530 2.912 1.00 70.50 126 PRO A CA 1
ATOM 1013 C C . PRO A 1 126 ? 11.779 10.969 1.765 1.00 70.50 126 PRO A C 1
ATOM 1015 O O . PRO A 1 126 ? 12.164 10.132 0.942 1.00 70.50 126 PRO A O 1
ATOM 1018 N N . PRO A 1 127 ? 12.167 12.259 1.714 1.00 71.75 127 PRO A N 1
ATOM 1019 C CA . PRO A 1 127 ? 13.067 12.766 0.685 1.00 71.75 127 PRO A CA 1
ATOM 1020 C C . PRO A 1 127 ? 14.368 11.962 0.627 1.00 71.75 127 PRO A C 1
ATOM 1022 O O . PRO A 1 127 ? 15.056 11.790 1.635 1.00 71.75 127 PRO A O 1
ATOM 1025 N N . ALA A 1 128 ? 14.722 11.483 -0.563 1.00 72.06 128 ALA A N 1
ATOM 1026 C CA . ALA A 1 128 ? 15.999 10.826 -0.798 1.00 72.06 128 ALA A CA 1
ATOM 1027 C C . ALA A 1 128 ? 17.076 11.875 -1.103 1.00 72.06 128 ALA A C 1
ATOM 1029 O O . ALA A 1 128 ? 16.849 12.771 -1.910 1.00 72.06 128 ALA A O 1
ATOM 1030 N N . GLN A 1 129 ? 18.278 11.738 -0.533 1.00 73.69 129 GLN A N 1
ATOM 1031 C CA . GLN A 1 129 ? 19.407 12.634 -0.849 1.00 73.69 129 GLN A CA 1
ATOM 1032 C C . GLN A 1 129 ? 19.794 12.611 -2.336 1.00 73.69 129 GLN A C 1
ATOM 1034 O O . GLN A 1 129 ? 20.320 13.590 -2.855 1.00 73.69 129 GLN A O 1
ATOM 1039 N N . SER A 1 130 ? 19.526 11.502 -3.028 1.00 74.62 130 SER A N 1
ATOM 1040 C CA . SER A 1 130 ? 19.738 11.353 -4.470 1.00 74.62 130 SER A CA 1
ATOM 1041 C C . SER A 1 130 ? 18.661 12.030 -5.325 1.00 74.62 130 SER A C 1
ATOM 1043 O O . SER A 1 130 ? 18.766 12.020 -6.553 1.00 74.62 130 SER A O 1
ATOM 1045 N N . TRP A 1 131 ? 17.622 12.609 -4.715 1.00 76.62 131 TRP A N 1
ATOM 1046 C CA . TRP A 1 131 ? 16.557 13.289 -5.435 1.00 76.62 131 TRP A CA 1
ATOM 1047 C C . TRP A 1 131 ? 16.977 14.704 -5.833 1.00 76.62 131 TRP A C 1
ATOM 1049 O O . TRP A 1 131 ? 16.922 15.639 -5.040 1.00 76.62 131 TRP A O 1
ATOM 1059 N N . ILE A 1 132 ? 17.392 14.849 -7.088 1.00 81.56 132 ILE A N 1
ATOM 1060 C CA . ILE A 1 132 ? 17.837 16.121 -7.680 1.00 81.56 132 ILE A CA 1
ATOM 1061 C C . ILE A 1 132 ? 16.900 16.617 -8.792 1.00 81.56 132 ILE A C 1
ATOM 1063 O O . ILE A 1 132 ? 17.245 17.530 -9.539 1.00 81.56 132 ILE A O 1
ATOM 1067 N N . VAL A 1 133 ? 15.736 15.982 -8.944 1.00 78.94 133 VAL A N 1
ATOM 1068 C CA . VAL A 1 133 ? 14.773 16.298 -10.004 1.00 78.94 133 VAL A CA 1
ATOM 1069 C C . VAL A 1 133 ? 14.015 17.580 -9.633 1.00 78.94 133 VAL A C 1
ATOM 1071 O O . VAL A 1 133 ? 13.436 17.618 -8.547 1.00 78.94 133 VAL A O 1
ATOM 1074 N N . PRO A 1 134 ? 13.984 18.612 -10.502 1.00 84.00 134 PRO A N 1
ATOM 1075 C CA . PRO A 1 134 ? 13.223 19.832 -10.241 1.00 84.00 134 PRO A CA 1
ATOM 1076 C C . PRO A 1 134 ? 11.719 19.568 -10.122 1.00 84.00 134 PRO A C 1
ATOM 1078 O O . PRO A 1 134 ? 11.164 18.783 -10.894 1.00 84.00 134 PRO A O 1
ATOM 1081 N N . ASP A 1 135 ? 11.051 20.298 -9.229 1.00 82.62 135 ASP A N 1
ATOM 1082 C CA . ASP A 1 135 ? 9.610 20.178 -8.976 1.00 82.62 135 ASP A CA 1
ATOM 1083 C C . ASP A 1 135 ? 8.766 20.276 -10.254 1.00 82.62 135 ASP A C 1
ATOM 1085 O O . ASP A 1 135 ? 7.847 19.488 -10.449 1.00 82.62 135 ASP A O 1
ATOM 1089 N N . GLU A 1 136 ? 9.105 21.191 -11.168 1.00 83.56 136 GLU A N 1
ATOM 1090 C CA . GLU A 1 136 ? 8.397 21.361 -12.445 1.00 83.56 136 GLU A CA 1
ATOM 1091 C C . GLU A 1 136 ? 8.393 20.077 -13.294 1.00 83.56 136 GLU A C 1
ATOM 1093 O O . GLU A 1 136 ? 7.376 19.726 -13.896 1.00 83.56 136 GLU A O 1
ATOM 1098 N N . VAL A 1 137 ? 9.516 19.349 -13.311 1.00 77.31 137 VAL A N 1
ATOM 1099 C CA . VAL A 1 137 ? 9.646 18.081 -14.044 1.00 77.31 137 VAL A CA 1
ATOM 1100 C C . VAL A 1 137 ? 8.744 17.028 -13.415 1.00 77.31 137 VAL A C 1
ATOM 1102 O O . VAL A 1 137 ? 8.009 16.345 -14.127 1.00 77.31 137 VAL A O 1
ATOM 1105 N N . PHE A 1 138 ? 8.751 16.947 -12.085 1.00 77.81 138 PHE A N 1
ATOM 1106 C CA . PHE A 1 138 ? 7.873 16.053 -11.344 1.00 77.81 138 PHE A CA 1
ATOM 1107 C C . PHE A 1 138 ? 6.388 16.383 -11.579 1.00 77.81 138 PHE A C 1
ATOM 1109 O O . PHE A 1 138 ? 5.638 15.485 -11.942 1.00 77.81 138 PHE A O 1
ATOM 1116 N N . TYR A 1 139 ? 5.940 17.634 -11.440 1.00 80.31 139 TYR A N 1
ATOM 1117 C CA . TYR A 1 139 ? 4.521 17.974 -11.619 1.00 80.31 139 TYR A CA 1
ATOM 1118 C C . TYR A 1 139 ? 4.025 17.666 -13.034 1.00 80.31 139 TYR A C 1
ATOM 1120 O O . TYR A 1 139 ? 2.917 17.153 -13.216 1.00 80.31 139 TYR A O 1
ATOM 1128 N N . LYS A 1 140 ? 4.863 17.932 -14.042 1.00 80.88 140 LYS A N 1
ATOM 1129 C CA . LYS A 1 140 ? 4.561 17.603 -15.435 1.00 80.88 140 LYS A CA 1
ATOM 1130 C C . LYS A 1 140 ? 4.449 16.093 -15.651 1.00 80.88 140 LYS A C 1
ATOM 1132 O O . LYS A 1 140 ? 3.493 15.637 -16.280 1.00 80.88 140 LYS A O 1
ATOM 1137 N N . ASP A 1 141 ? 5.410 15.323 -15.147 1.00 82.38 141 ASP A N 1
ATOM 1138 C CA . ASP A 1 141 ? 5.396 13.865 -15.267 1.00 82.38 141 ASP A CA 1
ATOM 1139 C C . ASP A 1 141 ? 4.249 13.235 -14.475 1.00 82.38 141 ASP A C 1
ATOM 1141 O O . ASP A 1 141 ? 3.550 12.376 -15.006 1.00 82.38 141 ASP A O 1
ATOM 1145 N N . GLY A 1 142 ? 4.010 13.698 -13.249 1.00 81.00 142 GLY A N 1
ATOM 1146 C CA . GLY A 1 142 ? 2.917 13.270 -12.384 1.00 81.00 142 GLY A CA 1
ATOM 1147 C C . GLY A 1 142 ? 1.557 13.468 -13.042 1.00 81.00 142 GLY A C 1
ATOM 1148 O O . GLY A 1 142 ? 0.809 12.503 -13.170 1.00 81.00 142 GLY A O 1
ATOM 1149 N N . SER A 1 143 ? 1.263 14.671 -13.552 1.00 81.69 143 SER A N 1
ATOM 1150 C CA . SER A 1 143 ? 0.006 14.942 -14.270 1.00 81.69 143 SER A CA 1
ATOM 1151 C C . SER A 1 143 ? -0.155 14.042 -15.496 1.00 81.69 143 SER A C 1
ATOM 1153 O O . SER 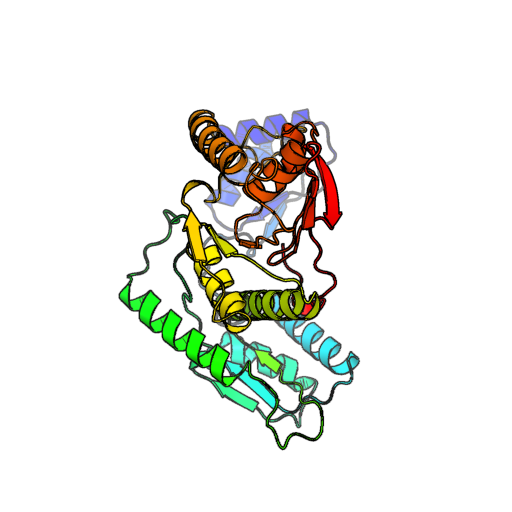A 1 143 ? -1.210 13.449 -15.701 1.00 81.69 143 SER A O 1
ATOM 1155 N N . ARG A 1 144 ? 0.903 13.892 -16.301 1.00 90.19 144 ARG A N 1
ATOM 1156 C CA . ARG A 1 144 ? 0.880 13.041 -17.498 1.00 90.19 144 ARG A CA 1
ATOM 1157 C C . ARG A 1 144 ? 0.622 11.573 -17.158 1.00 90.19 144 ARG A C 1
ATOM 1159 O O . ARG A 1 144 ? -0.142 10.905 -17.853 1.00 90.19 144 ARG A O 1
ATOM 1166 N N . ILE A 1 145 ? 1.288 11.055 -16.129 1.00 82.75 145 ILE A N 1
ATOM 1167 C CA . ILE A 1 145 ? 1.141 9.665 -15.689 1.00 82.75 145 ILE A CA 1
ATOM 1168 C C . ILE A 1 145 ? -0.239 9.457 -15.042 1.00 82.75 145 ILE A C 1
ATOM 1170 O O . ILE A 1 145 ? -0.852 8.412 -15.242 1.00 82.75 145 ILE A O 1
ATOM 1174 N N . ASP A 1 146 ? -0.773 10.450 -14.332 1.00 82.62 146 ASP A N 1
ATOM 1175 C CA . ASP A 1 146 ? -2.140 10.424 -13.803 1.00 82.62 146 ASP A CA 1
ATOM 1176 C C . ASP A 1 146 ? -3.190 10.364 -14.925 1.00 82.62 146 ASP A C 1
ATOM 1178 O O . ASP A 1 146 ? -4.134 9.573 -14.861 1.00 82.62 146 ASP A O 1
ATOM 1182 N N . ASP A 1 147 ? -2.995 11.123 -16.002 1.00 83.62 147 ASP A N 1
ATOM 1183 C CA . ASP A 1 147 ? -3.850 11.046 -17.190 1.00 83.62 147 ASP A CA 1
ATOM 1184 C C . ASP A 1 147 ? -3.715 9.694 -17.903 1.00 83.62 147 ASP A C 1
ATOM 1186 O O . ASP A 1 147 ? -4.716 9.132 -18.354 1.00 83.62 147 ASP A O 1
ATOM 1190 N N . ALA A 1 148 ? -2.508 9.114 -17.942 1.00 84.69 148 ALA A N 1
ATOM 1191 C CA . ALA A 1 148 ? -2.296 7.753 -18.436 1.00 84.69 148 ALA A CA 1
ATOM 1192 C C . ALA A 1 148 ? -3.100 6.728 -17.622 1.00 84.69 148 ALA A C 1
ATOM 1194 O O . ALA A 1 148 ? -3.747 5.852 -18.198 1.00 84.69 148 ALA A O 1
ATOM 1195 N N . PHE A 1 149 ? -3.084 6.858 -16.291 1.00 82.50 149 PHE A N 1
ATOM 1196 C CA . PHE A 1 149 ? -3.870 6.011 -15.403 1.00 82.50 149 PHE A CA 1
ATOM 1197 C C . PHE A 1 149 ? -5.359 6.145 -15.716 1.00 82.50 149 PHE A C 1
ATOM 1199 O O . PHE A 1 149 ? -5.997 5.146 -16.009 1.00 82.50 149 PHE A O 1
ATOM 1206 N N . LYS A 1 150 ? -5.912 7.365 -15.736 1.00 83.00 150 LYS A N 1
ATOM 1207 C CA . LYS A 1 150 ? -7.347 7.584 -16.004 1.00 83.00 150 LYS A CA 1
ATOM 1208 C C . LYS A 1 150 ? -7.780 7.064 -17.375 1.00 83.00 150 LYS A C 1
ATOM 1210 O O . LYS A 1 150 ? -8.904 6.593 -17.517 1.00 83.00 150 LYS A O 1
ATOM 1215 N N . LYS A 1 151 ? -6.906 7.172 -18.380 1.00 84.25 151 LYS A N 1
ATOM 1216 C CA . LYS A 1 151 ? -7.174 6.706 -19.744 1.00 84.25 151 LYS A CA 1
ATOM 1217 C C . LYS A 1 151 ? -7.243 5.179 -19.836 1.00 84.25 151 LYS A C 1
ATOM 1219 O O . LYS A 1 151 ? -8.049 4.667 -20.604 1.00 84.25 151 LYS A O 1
ATOM 1224 N N . HIS A 1 152 ? -6.379 4.468 -19.112 1.00 82.56 152 HIS A N 1
ATOM 1225 C CA . HIS A 1 152 ? -6.194 3.023 -19.291 1.00 82.56 152 HIS A CA 1
ATOM 1226 C C . HIS A 1 152 ? -6.754 2.166 -18.142 1.00 82.56 152 HIS A C 1
ATOM 1228 O O . HIS A 1 152 ? -7.091 1.006 -18.351 1.00 82.56 152 HIS A O 1
ATOM 1234 N N . PHE A 1 153 ? -6.920 2.734 -16.948 1.00 76.12 153 PHE A N 1
ATOM 1235 C CA . PHE A 1 153 ? -7.446 2.083 -15.747 1.00 76.12 153 PHE A CA 1
ATOM 1236 C C . PHE A 1 153 ? -8.754 2.767 -15.362 1.00 76.12 153 PHE A C 1
ATOM 1238 O O . PHE A 1 153 ? -8.794 3.822 -14.730 1.00 76.12 153 PHE A O 1
ATOM 1245 N N . HIS A 1 154 ? -9.845 2.178 -15.832 1.00 77.31 154 HIS A N 1
ATOM 1246 C CA . HIS A 1 154 ? -11.184 2.740 -15.748 1.00 77.31 154 HIS A CA 1
ATOM 1247 C C . HIS A 1 154 ? -12.215 1.613 -15.686 1.00 77.31 154 HIS A C 1
ATOM 1249 O O . HIS A 1 154 ? -11.918 0.458 -15.995 1.00 77.31 154 HIS A O 1
ATOM 1255 N N . ARG A 1 155 ? -13.433 1.945 -15.245 1.00 72.94 155 ARG A N 1
ATOM 1256 C CA . ARG A 1 155 ? -14.546 0.988 -15.243 1.00 72.94 155 ARG A CA 1
ATOM 1257 C C . ARG A 1 155 ? -14.925 0.634 -16.682 1.00 72.94 155 ARG A C 1
ATOM 1259 O O . ARG A 1 155 ? -14.813 1.476 -17.571 1.00 72.94 155 ARG A O 1
ATOM 1266 N N . ALA A 1 156 ? -15.418 -0.590 -16.868 1.00 75.62 156 ALA A N 1
ATOM 1267 C CA . ALA A 1 156 ? -16.024 -1.017 -18.123 1.00 75.62 156 ALA A CA 1
ATOM 1268 C C . ALA A 1 156 ? -17.090 -0.009 -18.576 1.00 75.62 156 ALA A C 1
ATOM 1270 O O . ALA A 1 156 ? -17.798 0.577 -17.750 1.00 75.62 156 ALA A O 1
ATOM 1271 N N . ASN A 1 157 ? -17.195 0.191 -19.888 1.00 76.88 157 ASN A N 1
ATOM 1272 C CA . ASN A 1 157 ? -18.233 1.046 -20.452 1.00 76.88 157 ASN A CA 1
ATOM 1273 C C . ASN A 1 157 ? -19.619 0.480 -20.093 1.00 76.88 157 ASN A C 1
ATOM 1275 O O . ASN A 1 157 ? -19.790 -0.736 -20.066 1.00 76.88 157 ASN A O 1
ATOM 1279 N N . GLU A 1 158 ? -20.620 1.333 -19.867 1.00 81.00 158 GLU A N 1
ATOM 1280 C CA . GLU A 1 158 ? -21.992 0.897 -19.548 1.00 81.00 158 GLU A CA 1
ATOM 1281 C C . GLU A 1 158 ? -22.578 -0.054 -20.606 1.00 81.00 158 GLU A C 1
ATOM 1283 O O . GLU A 1 158 ? -23.384 -0.922 -20.286 1.00 81.00 158 GLU A O 1
ATOM 1288 N N . ASN A 1 159 ? -22.130 0.069 -21.859 1.00 86.06 159 ASN A N 1
ATOM 1289 C CA . ASN A 1 159 ? -22.557 -0.779 -22.972 1.00 86.06 159 ASN A CA 1
ATOM 1290 C C . ASN A 1 159 ? -21.677 -2.026 -23.179 1.00 86.06 159 ASN A C 1
ATOM 1292 O O . ASN A 1 159 ? -21.881 -2.768 -24.141 1.00 86.06 159 ASN A O 1
ATOM 1296 N N . GLN A 1 160 ? -20.663 -2.252 -22.341 1.00 80.62 160 GLN A N 1
ATOM 1297 C CA . GLN A 1 160 ? -19.747 -3.379 -22.483 1.00 80.62 160 GLN A CA 1
ATOM 1298 C C . GLN A 1 160 ? -20.424 -4.680 -22.037 1.00 80.62 160 GLN A C 1
ATOM 1300 O O . GLN A 1 160 ? -20.768 -4.857 -20.872 1.00 80.62 160 GLN A O 1
ATOM 1305 N N . THR A 1 161 ? -20.590 -5.617 -22.972 1.00 84.06 161 THR A N 1
ATOM 1306 C CA . THR A 1 161 ? -21.293 -6.892 -22.739 1.00 84.06 161 THR A CA 1
ATOM 1307 C C . THR A 1 161 ? -20.366 -8.069 -22.427 1.00 84.06 161 THR A C 1
ATOM 1309 O O . THR A 1 161 ? -20.845 -9.172 -22.176 1.00 84.06 161 THR A O 1
ATOM 1312 N N . SER A 1 162 ? -19.047 -7.875 -22.489 1.00 80.56 162 SER A N 1
ATOM 1313 C CA . SER A 1 162 ? -18.041 -8.917 -22.251 1.00 80.56 162 SER A CA 1
ATOM 1314 C C . SER A 1 162 ? -16.748 -8.337 -21.686 1.00 80.56 162 SER A C 1
ATOM 1316 O O . SER A 1 162 ? -16.400 -7.193 -21.986 1.00 80.56 162 SER A O 1
ATOM 1318 N N . ASP A 1 163 ? -15.993 -9.144 -20.945 1.00 79.88 163 ASP A N 1
ATOM 1319 C CA . ASP A 1 163 ? -14.689 -8.749 -20.409 1.00 79.88 163 ASP A CA 1
ATOM 1320 C C . ASP A 1 163 ? -13.697 -8.389 -21.525 1.00 79.88 163 ASP A C 1
ATOM 1322 O O . ASP A 1 163 ? -13.589 -9.073 -22.548 1.00 79.88 163 ASP A O 1
ATOM 1326 N N . SER A 1 164 ? -12.929 -7.328 -21.295 1.00 81.94 164 SER A N 1
ATOM 1327 C CA . SER A 1 164 ? -11.819 -6.895 -22.143 1.00 81.94 164 SER A CA 1
ATOM 1328 C C . SER A 1 164 ? -10.518 -7.004 -21.361 1.00 81.94 164 SER A C 1
ATOM 1330 O O . SER A 1 164 ? -10.450 -6.558 -20.217 1.00 81.94 164 SER A O 1
ATOM 1332 N N . HIS A 1 165 ? -9.480 -7.564 -21.978 1.00 84.19 165 HIS A N 1
ATOM 1333 C CA . HIS A 1 165 ? -8.149 -7.626 -21.381 1.00 84.19 165 HIS A CA 1
ATOM 1334 C C . HIS A 1 165 ? -7.192 -6.791 -22.233 1.00 84.19 165 HIS A C 1
ATOM 1336 O O . HIS A 1 165 ? -7.048 -7.031 -23.430 1.00 84.19 165 HIS A O 1
ATOM 1342 N N . GLU A 1 166 ? -6.537 -5.807 -21.627 1.00 84.06 166 GLU A N 1
ATOM 1343 C CA . GLU A 1 166 ? -5.554 -4.959 -22.305 1.00 84.06 166 GLU A CA 1
ATOM 1344 C C . GLU A 1 166 ? -4.149 -5.302 -21.806 1.00 84.06 166 GLU A C 1
ATOM 1346 O O . GLU A 1 166 ? -3.929 -5.463 -20.605 1.00 84.06 166 GLU A O 1
ATOM 1351 N N . ILE A 1 167 ? -3.186 -5.414 -22.723 1.00 83.44 167 ILE A N 1
ATOM 1352 C CA . ILE A 1 167 ? -1.770 -5.564 -22.367 1.00 83.44 167 ILE A CA 1
ATOM 1353 C C . ILE A 1 167 ? -1.149 -4.170 -22.371 1.00 83.44 167 ILE A C 1
ATOM 1355 O O . ILE A 1 167 ? -1.130 -3.522 -23.411 1.00 83.44 167 ILE A O 1
ATOM 1359 N N . ILE A 1 168 ? -0.619 -3.710 -21.237 1.00 79.88 168 ILE A N 1
ATOM 1360 C CA . ILE A 1 168 ? 0.044 -2.402 -21.140 1.00 79.88 168 ILE A CA 1
ATOM 1361 C C . ILE A 1 168 ? 1.545 -2.603 -20.925 1.00 79.88 168 ILE A C 1
ATOM 1363 O O . ILE A 1 168 ? 1.961 -3.183 -19.923 1.00 79.88 168 ILE A O 1
ATOM 1367 N N . VAL A 1 169 ? 2.368 -2.092 -21.845 1.00 82.12 169 VAL A N 1
ATOM 1368 C CA . VAL A 1 169 ? 3.836 -2.164 -21.776 1.00 82.12 169 VAL A CA 1
ATOM 1369 C C . VAL A 1 169 ? 4.415 -0.770 -21.536 1.00 82.12 169 VAL A C 1
ATOM 1371 O O . VAL A 1 169 ? 4.446 0.086 -22.425 1.00 82.12 169 VAL A O 1
ATOM 1374 N N . CYS A 1 170 ? 4.886 -0.519 -20.314 1.00 77.69 170 CYS A N 1
ATOM 1375 C CA . CYS A 1 170 ? 5.440 0.774 -19.915 1.00 77.69 170 CYS A CA 1
ATOM 1376 C C . CYS A 1 170 ? 6.586 0.643 -18.894 1.00 77.69 170 CYS A C 1
ATOM 1378 O O . CYS A 1 170 ? 7.177 -0.418 -18.712 1.00 77.69 170 CYS A O 1
ATOM 1380 N N . HIS A 1 171 ? 6.980 1.765 -18.293 1.00 77.06 171 HIS A N 1
ATOM 1381 C CA . HIS A 1 171 ? 8.200 1.886 -17.492 1.00 77.06 171 HIS A CA 1
ATOM 1382 C C . HIS A 1 171 ? 7.907 1.510 -16.038 1.00 77.06 171 HIS A C 1
ATOM 1384 O O . HIS A 1 171 ? 6.816 1.778 -15.543 1.00 77.06 171 HIS A O 1
ATOM 1390 N N . ALA A 1 172 ? 8.881 0.944 -15.321 1.00 71.31 172 ALA A N 1
ATOM 1391 C CA . ALA A 1 172 ? 8.654 0.394 -13.980 1.00 71.31 172 ALA A CA 1
ATOM 1392 C C . ALA A 1 172 ? 8.043 1.401 -12.984 1.00 71.31 172 ALA A C 1
ATOM 1394 O O . ALA A 1 172 ? 7.188 1.026 -12.188 1.00 71.31 172 ALA A O 1
ATOM 1395 N N . ASN A 1 173 ? 8.434 2.680 -13.044 1.00 68.19 173 ASN A N 1
ATOM 1396 C CA . ASN A 1 173 ? 7.842 3.727 -12.200 1.00 68.19 173 ASN A CA 1
ATOM 1397 C C . ASN A 1 173 ? 6.352 3.948 -12.497 1.00 68.19 173 ASN A C 1
ATOM 1399 O O . ASN A 1 173 ? 5.566 4.110 -11.571 1.00 68.19 173 ASN A O 1
ATOM 1403 N N . VAL A 1 174 ? 5.970 3.904 -13.775 1.00 72.56 174 VAL A N 1
ATOM 1404 C CA . VAL A 1 174 ? 4.582 4.056 -14.233 1.00 72.56 174 VAL A CA 1
ATOM 1405 C C . VAL A 1 174 ? 3.751 2.843 -13.807 1.00 72.56 174 VAL A C 1
ATOM 1407 O O . VAL A 1 174 ? 2.683 3.006 -13.228 1.00 72.56 174 VAL A O 1
ATOM 1410 N N . ILE A 1 175 ? 4.280 1.627 -13.999 1.00 75.19 175 ILE A N 1
ATOM 1411 C CA . ILE A 1 175 ? 3.630 0.380 -13.560 1.00 75.19 175 ILE A CA 1
ATOM 1412 C C . ILE A 1 175 ? 3.387 0.403 -12.050 1.00 75.19 175 ILE A C 1
ATOM 1414 O O . ILE A 1 175 ? 2.271 0.152 -11.602 1.00 75.19 175 ILE A O 1
ATOM 1418 N N . ARG A 1 176 ? 4.417 0.739 -11.260 1.00 75.94 176 ARG A N 1
ATOM 1419 C CA . ARG A 1 176 ? 4.300 0.844 -9.799 1.00 75.94 176 ARG A CA 1
ATOM 1420 C C . ARG A 1 176 ? 3.229 1.847 -9.393 1.00 75.94 176 ARG A C 1
ATOM 1422 O O . ARG A 1 176 ? 2.410 1.531 -8.540 1.00 75.94 176 ARG A O 1
ATOM 1429 N N . TYR A 1 177 ? 3.210 3.018 -10.026 1.00 81.12 177 TYR A N 1
ATOM 1430 C CA . TYR A 1 177 ? 2.200 4.035 -9.755 1.00 81.12 177 TYR A CA 1
ATOM 1431 C C . TYR A 1 177 ? 0.777 3.508 -9.992 1.00 81.12 177 TYR A C 1
ATOM 1433 O O . TYR A 1 177 ? -0.081 3.654 -9.123 1.00 81.12 177 TYR A O 1
ATOM 1441 N N . PHE A 1 178 ? 0.535 2.828 -11.116 1.00 82.88 178 PHE A N 1
ATOM 1442 C CA . PHE A 1 178 ? -0.782 2.262 -11.425 1.00 82.88 178 PHE A CA 1
ATOM 1443 C C . PHE A 1 178 ? -1.191 1.158 -10.452 1.00 82.88 178 PHE A C 1
ATOM 1445 O O . PHE A 1 178 ? -2.320 1.169 -9.966 1.00 82.88 178 PHE A O 1
ATOM 1452 N N . ILE A 1 179 ? -0.268 0.249 -10.121 1.00 85.31 179 ILE A N 1
ATOM 1453 C CA . ILE A 1 179 ? -0.506 -0.818 -9.143 1.00 85.31 179 ILE A CA 1
ATOM 1454 C C . ILE A 1 179 ? -0.920 -0.221 -7.797 1.00 85.31 179 ILE A C 1
ATOM 1456 O O . ILE A 1 179 ? -1.951 -0.613 -7.263 1.00 85.31 179 ILE A O 1
ATOM 1460 N N . CYS A 1 180 ? -0.175 0.756 -7.272 1.00 87.25 180 CYS A N 1
ATOM 1461 C CA . CYS A 1 180 ? -0.480 1.360 -5.972 1.00 87.25 180 CYS A CA 1
ATOM 1462 C C . CYS A 1 180 ? -1.851 2.056 -5.954 1.00 87.25 180 CYS A C 1
ATOM 1464 O O . CYS A 1 180 ? -2.596 1.957 -4.980 1.00 87.25 180 CYS A O 1
ATOM 1466 N N . ARG A 1 181 ? -2.207 2.742 -7.045 1.00 88.75 181 ARG A N 1
ATOM 1467 C CA . ARG A 1 181 ? -3.503 3.417 -7.195 1.00 88.75 181 ARG A CA 1
ATOM 1468 C C . ARG A 1 181 ? -4.667 2.426 -7.222 1.00 88.75 181 ARG A C 1
ATOM 1470 O O . ARG A 1 181 ? -5.661 2.638 -6.529 1.00 88.75 181 ARG A O 1
ATOM 1477 N N . GLU A 1 182 ? -4.536 1.344 -7.989 1.00 88.56 182 GLU A N 1
ATOM 1478 C CA . GLU A 1 182 ? -5.547 0.282 -8.039 1.00 88.56 182 GLU A CA 1
ATOM 1479 C C . GLU A 1 182 ? -5.651 -0.467 -6.710 1.00 88.56 182 GLU A C 1
ATOM 1481 O O . GLU A 1 182 ? -6.756 -0.713 -6.235 1.00 88.56 182 GLU A O 1
ATOM 1486 N N . GLN A 1 183 ? -4.529 -0.759 -6.048 1.00 92.81 183 GLN A N 1
ATOM 1487 C CA . GLN A 1 183 ? -4.530 -1.338 -4.704 1.00 92.81 183 GLN A CA 1
ATOM 1488 C C . GLN A 1 183 ? -5.338 -0.477 -3.719 1.00 92.81 183 GLN A C 1
ATOM 1490 O O . GLN A 1 183 ? -6.211 -0.996 -3.024 1.00 92.81 183 GLN A O 1
ATOM 1495 N N . ALA A 1 184 ? -5.107 0.841 -3.690 1.00 95.19 184 ALA A N 1
ATOM 1496 C CA . ALA A 1 184 ? -5.855 1.761 -2.833 1.00 95.19 184 ALA A CA 1
ATOM 1497 C C . ALA A 1 184 ? -7.356 1.791 -3.179 1.00 95.19 184 ALA A C 1
ATOM 1499 O O . ALA A 1 184 ? -8.210 1.813 -2.290 1.00 95.19 184 ALA A O 1
ATOM 1500 N N . ASN A 1 185 ? -7.694 1.737 -4.471 1.00 94.44 185 ASN A N 1
ATOM 1501 C CA . ASN A 1 185 ? -9.079 1.655 -4.931 1.00 94.44 185 ASN A CA 1
ATOM 1502 C C . ASN A 1 185 ? -9.761 0.353 -4.473 1.00 94.44 185 ASN A C 1
ATOM 1504 O O . ASN A 1 185 ? -10.899 0.389 -4.002 1.00 94.44 185 ASN A O 1
ATOM 1508 N N . LEU A 1 186 ? -9.056 -0.780 -4.546 1.00 94.75 186 LEU A N 1
ATOM 1509 C CA . LEU A 1 186 ? -9.536 -2.080 -4.072 1.00 94.75 186 LEU A CA 1
ATOM 1510 C C . LEU A 1 186 ? -9.706 -2.118 -2.551 1.00 94.75 186 LEU A C 1
ATOM 1512 O O . LEU A 1 186 ? -10.658 -2.730 -2.075 1.00 94.75 186 LEU A O 1
ATOM 1516 N N . VAL A 1 187 ? -8.856 -1.428 -1.783 1.00 97.56 187 VAL A N 1
ATOM 1517 C CA . VAL A 1 187 ? -9.073 -1.232 -0.337 1.00 97.56 187 VAL A CA 1
ATOM 1518 C C . VAL A 1 187 ? -10.364 -0.464 -0.087 1.00 97.56 187 VAL A C 1
ATOM 1520 O O . VAL A 1 187 ? -11.179 -0.898 0.724 1.00 97.56 187 VAL A O 1
ATOM 1523 N N . GLY A 1 188 ? -10.579 0.650 -0.794 1.00 97.50 188 GLY A N 1
ATOM 1524 C CA . GLY A 1 188 ? -11.807 1.438 -0.675 1.00 97.50 188 GLY A CA 1
ATOM 1525 C C . GLY A 1 188 ? -13.058 0.607 -0.968 1.00 97.50 188 GLY A C 1
ATOM 1526 O O . GLY A 1 188 ? -13.997 0.597 -0.170 1.00 97.50 188 GLY A O 1
ATOM 1527 N N . GLN A 1 189 ? -13.030 -0.177 -2.050 1.00 97.00 189 GLN A N 1
ATOM 1528 C CA . GLN A 1 189 ? -14.109 -1.104 -2.391 1.00 97.00 189 GLN A CA 1
ATOM 1529 C C . GLN A 1 189 ? -14.289 -2.186 -1.317 1.00 97.00 189 GLN A C 1
ATOM 1531 O O . GLN A 1 189 ? -15.408 -2.429 -0.874 1.00 97.00 189 GLN A O 1
ATOM 1536 N N . ARG A 1 190 ? -13.200 -2.790 -0.830 1.00 97.50 190 ARG A N 1
ATOM 1537 C CA . ARG A 1 190 ? -13.250 -3.824 0.210 1.00 97.50 190 ARG A CA 1
ATOM 1538 C C . ARG A 1 190 ? -13.860 -3.302 1.506 1.00 97.50 190 ARG A C 1
ATOM 1540 O O . ARG A 1 190 ? -14.694 -3.982 2.097 1.00 97.50 190 ARG A O 1
ATOM 1547 N N . LEU A 1 191 ? -13.466 -2.111 1.952 1.00 97.50 191 LEU A N 1
ATOM 1548 C CA . LEU A 1 191 ? -14.046 -1.467 3.131 1.00 97.50 191 LEU A CA 1
ATOM 1549 C C . LEU A 1 191 ? -15.548 -1.223 2.929 1.00 97.50 191 LEU A C 1
ATOM 1551 O O . LEU A 1 191 ? -16.341 -1.474 3.835 1.00 97.50 191 LEU A O 1
ATOM 1555 N N . LYS A 1 192 ? -15.961 -0.802 1.728 1.00 96.44 192 LYS A N 1
ATOM 1556 C CA . LYS A 1 192 ? -17.378 -0.607 1.397 1.00 96.44 192 LYS A CA 1
ATOM 1557 C C . LYS A 1 192 ? -18.156 -1.923 1.466 1.00 96.44 192 LYS A C 1
ATOM 1559 O O . LYS A 1 192 ? -19.233 -1.960 2.055 1.00 96.44 192 LYS A O 1
ATOM 1564 N N . ASP A 1 193 ? -17.579 -3.008 0.953 1.00 96.25 193 ASP A N 1
ATOM 1565 C CA . ASP A 1 193 ? -18.181 -4.347 0.974 1.00 96.25 193 ASP A CA 1
ATOM 1566 C C . ASP A 1 193 ? -18.280 -4.930 2.394 1.00 96.25 193 ASP A C 1
ATOM 1568 O O . ASP A 1 193 ? -19.209 -5.678 2.700 1.00 96.25 193 ASP A O 1
ATOM 1572 N N . LEU A 1 194 ? -17.352 -4.571 3.293 1.00 94.62 194 LEU A N 1
ATOM 1573 C CA . LEU A 1 194 ? -17.432 -4.921 4.718 1.00 94.62 194 LEU A CA 1
ATOM 1574 C C . LEU A 1 194 ? -18.588 -4.212 5.444 1.00 94.62 194 LEU A C 1
ATOM 1576 O O . LEU A 1 194 ? -18.953 -4.643 6.543 1.00 94.62 194 LEU A O 1
ATOM 1580 N N . ASN A 1 195 ? -19.149 -3.160 4.833 1.00 93.94 195 ASN A N 1
ATOM 1581 C CA . ASN A 1 195 ? -20.377 -2.463 5.213 1.00 93.94 195 ASN A CA 1
ATOM 1582 C C . ASN A 1 195 ? -20.461 -2.133 6.714 1.00 93.94 195 ASN A C 1
ATOM 1584 O O . ASN A 1 195 ? -21.408 -2.504 7.412 1.00 93.94 195 ASN A O 1
ATOM 1588 N N . ARG A 1 196 ? -19.421 -1.470 7.229 1.00 94.38 196 ARG A N 1
ATOM 1589 C CA . ARG A 1 196 ? -19.367 -0.979 8.611 1.00 94.38 196 ARG A CA 1
ATOM 1590 C C . ARG A 1 196 ? -19.690 0.504 8.672 1.00 94.38 196 ARG A C 1
ATOM 1592 O O . ARG A 1 196 ? -19.457 1.243 7.720 1.00 94.38 196 ARG A O 1
ATOM 1599 N N . ASN A 1 197 ? -20.197 0.939 9.822 1.00 94.25 197 ASN A N 1
ATOM 1600 C CA . ASN A 1 197 ? -20.431 2.352 10.088 1.00 94.25 197 ASN A CA 1
ATOM 1601 C C . ASN A 1 197 ? -19.105 3.031 10.462 1.00 94.25 197 ASN A C 1
ATOM 1603 O O . ASN A 1 197 ? -18.796 3.180 11.647 1.00 94.25 197 ASN A O 1
ATOM 1607 N N . TYR A 1 198 ? -18.294 3.346 9.450 1.00 97.81 198 TYR A N 1
ATOM 1608 C CA . TYR A 1 198 ? -17.020 4.032 9.638 1.00 97.81 198 TYR A CA 1
ATOM 1609 C C . TYR A 1 198 ? -17.257 5.451 10.157 1.00 97.81 198 TYR A C 1
ATOM 1611 O O . TYR A 1 198 ? -18.009 6.218 9.564 1.00 97.81 198 TYR A O 1
ATOM 1619 N N . THR A 1 199 ? -16.634 5.794 11.282 1.00 96.94 199 THR A N 1
ATOM 1620 C CA . THR A 1 199 ? -16.867 7.060 11.992 1.00 96.94 199 THR A CA 1
ATOM 1621 C C . THR A 1 199 ? -15.858 8.138 11.622 1.00 96.94 199 THR A C 1
ATOM 1623 O O . THR A 1 199 ? -16.185 9.320 11.687 1.00 96.94 199 THR A O 1
ATOM 1626 N N . LYS A 1 200 ? -14.635 7.743 11.251 1.00 97.75 200 LYS A N 1
ATOM 1627 C CA . LYS A 1 200 ? -13.592 8.629 10.720 1.00 97.75 200 LYS A CA 1
ATOM 1628 C C . LYS A 1 200 ? -12.483 7.851 10.012 1.00 97.75 200 LYS A C 1
ATOM 1630 O O . LYS A 1 200 ? -12.296 6.656 10.260 1.00 97.75 200 LYS A O 1
ATOM 1635 N N . LEU A 1 201 ? -11.716 8.563 9.194 1.00 98.62 201 LEU A N 1
ATOM 1636 C CA . LEU A 1 201 ? -10.440 8.128 8.641 1.00 98.62 201 LEU A CA 1
ATOM 1637 C C . LEU A 1 201 ? -9.319 9.008 9.201 1.00 98.62 201 LEU A C 1
ATOM 1639 O O . LEU A 1 201 ? -9.293 10.213 8.974 1.00 98.62 201 LEU A O 1
ATOM 1643 N N . VAL A 1 202 ? -8.374 8.409 9.917 1.00 98.69 202 VAL A N 1
ATOM 1644 C CA . VAL A 1 202 ? -7.138 9.069 10.344 1.00 98.69 202 VAL A CA 1
ATOM 1645 C C . VAL A 1 202 ? -6.024 8.669 9.387 1.00 98.69 202 VAL A C 1
ATOM 1647 O O . VAL A 1 202 ? -5.850 7.485 9.099 1.00 98.69 202 VAL A O 1
ATOM 1650 N N . ARG A 1 203 ? -5.233 9.622 8.903 1.00 98.31 203 ARG A N 1
ATOM 1651 C CA . ARG A 1 203 ? -4.142 9.335 7.967 1.00 98.31 203 ARG A CA 1
ATOM 1652 C C . ARG A 1 203 ? -2.831 9.969 8.383 1.00 98.31 203 ARG A C 1
ATOM 1654 O O . ARG A 1 203 ? -2.781 11.057 8.952 1.00 98.31 203 ARG A O 1
ATOM 1661 N N . SER A 1 204 ? -1.745 9.265 8.088 1.00 98.50 204 SER A N 1
ATOM 1662 C CA . SER A 1 204 ? -0.409 9.840 8.164 1.00 98.50 204 SER A CA 1
ATOM 1663 C C . SER A 1 204 ? -0.275 11.007 7.186 1.00 98.50 204 SER A C 1
ATOM 1665 O O . SER A 1 204 ? -0.745 10.934 6.055 1.00 98.50 204 SER A O 1
ATOM 1667 N N . THR A 1 205 ? 0.456 12.042 7.592 1.00 96.88 205 THR A N 1
ATOM 1668 C CA . THR A 1 205 ? 0.769 13.195 6.732 1.00 96.88 205 THR A CA 1
ATOM 1669 C C . THR A 1 205 ? 1.787 12.890 5.632 1.00 96.88 205 THR A C 1
ATOM 1671 O O . THR A 1 205 ? 2.064 13.758 4.806 1.00 96.88 205 THR A O 1
ATOM 1674 N N . MET A 1 206 ? 2.367 11.683 5.591 1.00 92.88 206 MET A N 1
ATOM 1675 C CA . MET A 1 206 ? 3.215 11.274 4.468 1.00 92.88 206 MET A CA 1
ATOM 1676 C C . MET A 1 206 ? 2.389 11.169 3.190 1.00 92.88 206 MET A C 1
ATOM 1678 O O . MET A 1 206 ? 1.297 10.605 3.193 1.00 92.88 206 MET A O 1
ATOM 1682 N N . THR A 1 207 ? 2.956 11.641 2.088 1.00 89.50 207 THR A N 1
ATOM 1683 C CA . THR A 1 207 ? 2.276 11.823 0.801 1.00 89.50 207 THR A CA 1
ATOM 1684 C C . THR A 1 207 ? 1.594 10.540 0.335 1.00 89.50 207 THR A C 1
ATOM 1686 O O . THR A 1 207 ? 0.396 10.537 0.077 1.00 89.50 207 THR A O 1
ATOM 1689 N N . ARG A 1 208 ? 2.305 9.404 0.377 1.00 90.31 208 ARG A N 1
ATOM 1690 C CA . ARG A 1 208 ? 1.741 8.093 0.005 1.00 90.31 208 ARG A CA 1
ATOM 1691 C C . ARG A 1 208 ? 0.508 7.687 0.824 1.00 90.31 208 ARG A C 1
ATOM 1693 O O . ARG A 1 208 ? -0.372 7.007 0.305 1.00 90.31 208 ARG A O 1
ATOM 1700 N N . ALA A 1 209 ? 0.438 8.073 2.099 1.00 95.50 209 ALA A N 1
ATOM 1701 C CA . ALA A 1 209 ? -0.701 7.762 2.958 1.00 95.50 209 ALA A CA 1
ATOM 1702 C C . ALA A 1 209 ? -1.870 8.713 2.679 1.00 95.50 209 ALA A C 1
ATOM 1704 O O . ALA A 1 209 ? -3.017 8.263 2.656 1.00 95.50 209 ALA A O 1
ATOM 1705 N N . GLN A 1 210 ? -1.586 9.991 2.406 1.00 95.81 210 GLN A N 1
ATOM 1706 C CA . GLN A 1 210 ? -2.597 10.959 1.984 1.00 95.81 210 GLN A CA 1
ATOM 1707 C C . GLN A 1 210 ? -3.247 10.550 0.659 1.00 95.81 210 GLN A C 1
ATOM 1709 O O . GLN A 1 210 ? -4.462 10.395 0.617 1.00 95.81 210 GLN A O 1
ATOM 1714 N N . GLU A 1 211 ? -2.453 10.231 -0.363 1.00 92.25 211 GLU A N 1
ATOM 1715 C CA . GLU A 1 211 ? -2.960 9.803 -1.674 1.00 92.25 211 GLU A CA 1
ATOM 1716 C C . GLU A 1 211 ? -3.763 8.499 -1.603 1.00 92.25 211 GLU A C 1
ATOM 1718 O O . GLU A 1 211 ? -4.838 8.388 -2.195 1.00 92.25 211 GLU A O 1
ATOM 1723 N N . THR A 1 212 ? -3.271 7.510 -0.846 1.00 96.25 212 THR A N 1
ATOM 1724 C CA . THR A 1 212 ? -4.007 6.256 -0.606 1.00 96.25 212 THR A CA 1
ATOM 1725 C C . THR A 1 212 ? -5.357 6.551 0.047 1.00 96.25 212 THR A C 1
ATOM 1727 O O . THR A 1 212 ? -6.384 6.017 -0.371 1.00 96.25 212 THR A O 1
ATOM 1730 N N . SER A 1 213 ? -5.369 7.446 1.038 1.00 97.69 213 SER A N 1
ATOM 1731 C CA . SER A 1 213 ? -6.594 7.863 1.720 1.00 97.69 213 SER A CA 1
ATOM 1732 C C . SER A 1 213 ? -7.544 8.599 0.784 1.00 97.69 213 SER A C 1
ATOM 1734 O O . SER A 1 213 ? -8.728 8.296 0.799 1.00 97.69 213 SER A O 1
ATOM 1736 N N . ASP A 1 214 ? -7.056 9.507 -0.063 1.00 96.69 214 ASP A N 1
ATOM 1737 C CA . ASP A 1 214 ? -7.886 10.246 -1.024 1.00 96.69 214 ASP A CA 1
ATOM 1738 C C . ASP A 1 214 ? -8.604 9.302 -1.996 1.00 96.69 214 ASP A C 1
ATOM 1740 O O . ASP A 1 214 ? -9.758 9.525 -2.357 1.00 96.69 214 ASP A O 1
ATOM 1744 N N . ILE A 1 215 ? -7.950 8.211 -2.402 1.00 96.19 215 ILE A N 1
ATOM 1745 C CA . ILE A 1 215 ? -8.563 7.184 -3.252 1.00 96.19 215 ILE A CA 1
ATOM 1746 C C . ILE A 1 215 ? -9.606 6.379 -2.473 1.00 96.19 215 ILE A C 1
ATOM 1748 O O . ILE A 1 215 ? -10.701 6.159 -2.991 1.00 96.19 215 ILE A O 1
ATOM 1752 N N . ILE A 1 216 ? -9.306 5.980 -1.233 1.00 97.56 216 ILE A N 1
ATOM 1753 C CA . ILE A 1 216 ? -10.265 5.294 -0.352 1.00 97.56 216 ILE A CA 1
ATOM 1754 C C . ILE A 1 216 ? -11.500 6.178 -0.113 1.00 97.56 216 ILE A C 1
ATOM 1756 O O . ILE A 1 216 ? -12.627 5.698 -0.218 1.00 97.56 216 ILE A O 1
ATOM 1760 N N . LEU A 1 217 ? -11.310 7.477 0.131 1.00 97.81 217 LEU A N 1
ATOM 1761 C CA . LEU A 1 217 ? -12.369 8.446 0.430 1.00 97.81 217 LEU A CA 1
ATOM 1762 C C . LEU A 1 217 ? -13.329 8.684 -0.740 1.00 97.81 217 LEU A C 1
ATOM 1764 O O . LEU A 1 217 ? -14.479 9.044 -0.507 1.00 97.81 217 LEU A O 1
ATOM 1768 N N . LYS A 1 218 ? -12.945 8.378 -1.988 1.00 96.69 218 LYS A N 1
ATOM 1769 C CA . LYS A 1 218 ? -13.897 8.359 -3.120 1.00 96.69 218 LYS A CA 1
ATOM 1770 C C . LYS A 1 218 ? -15.044 7.363 -2.907 1.00 96.69 218 LYS A C 1
ATOM 1772 O O . LYS A 1 218 ? -16.111 7.534 -3.491 1.00 96.69 218 LYS A O 1
ATOM 1777 N N . HIS A 1 219 ? -14.839 6.334 -2.082 1.00 97.00 219 HIS A N 1
ATOM 1778 C CA . HIS A 1 219 ? -15.874 5.370 -1.694 1.00 97.00 219 HIS A CA 1
ATOM 1779 C C . HIS A 1 219 ? -16.680 5.812 -0.462 1.00 97.00 219 HIS A C 1
ATOM 1781 O O . HIS A 1 219 ? -17.750 5.252 -0.221 1.00 97.00 219 HIS A O 1
ATOM 1787 N N . PHE A 1 220 ? -16.198 6.819 0.277 1.00 96.88 220 PHE A N 1
ATOM 1788 C CA . PHE A 1 220 ? -16.766 7.331 1.528 1.00 96.88 220 PHE A CA 1
ATOM 1789 C C . PHE A 1 220 ? -16.726 8.874 1.573 1.00 96.88 220 PHE A C 1
ATOM 1791 O O . PHE A 1 220 ? -16.007 9.442 2.396 1.00 96.88 220 PHE A O 1
ATOM 1798 N N . PRO A 1 221 ? -17.473 9.568 0.694 1.00 93.31 221 PRO A N 1
ATOM 1799 C CA . PRO A 1 221 ? -17.332 11.015 0.496 1.00 93.31 221 PRO A CA 1
ATOM 1800 C C . PRO A 1 221 ? -17.638 11.854 1.746 1.00 93.31 221 PRO A C 1
ATOM 1802 O O . PRO A 1 221 ? -17.081 12.938 1.895 1.00 93.31 221 PRO A O 1
ATOM 1805 N N . ASP A 1 222 ? -18.480 11.346 2.649 1.00 95.12 222 ASP A N 1
ATOM 1806 C CA . ASP A 1 222 ? -18.909 12.050 3.864 1.00 95.12 222 ASP A CA 1
ATOM 1807 C C . ASP A 1 222 ? -18.110 11.651 5.119 1.00 95.12 222 ASP A C 1
ATOM 1809 O O . ASP A 1 222 ? -18.410 12.113 6.221 1.00 95.12 222 ASP A O 1
ATOM 1813 N N . LEU A 1 223 ? -17.115 10.764 4.989 1.00 97.69 223 LEU A N 1
ATOM 1814 C CA . LEU A 1 223 ? -16.349 10.269 6.132 1.00 97.69 223 LEU A CA 1
ATOM 1815 C C . LEU A 1 223 ? -15.397 11.359 6.652 1.00 97.69 223 LEU A C 1
ATOM 1817 O O . LEU A 1 223 ? -14.540 11.818 5.895 1.00 97.69 223 LEU A O 1
ATOM 1821 N N . PRO A 1 224 ? -15.480 11.754 7.938 1.00 98.12 224 PRO A N 1
ATOM 1822 C CA . PRO A 1 224 ? -14.568 12.742 8.505 1.00 98.12 224 PRO A CA 1
ATOM 1823 C C . PRO A 1 224 ? -13.106 12.292 8.425 1.00 98.12 224 PRO A C 1
ATOM 1825 O O . PRO A 1 224 ? -12.796 11.134 8.711 1.00 98.12 224 PRO A O 1
ATOM 1828 N N . VAL A 1 225 ? -12.209 13.222 8.088 1.00 98.38 225 VAL A N 1
ATOM 1829 C CA . VAL A 1 225 ? -10.772 12.959 7.909 1.00 98.38 225 VAL A CA 1
ATOM 1830 C C . VAL A 1 225 ? -9.950 13.699 8.960 1.00 98.38 225 VAL A C 1
ATOM 1832 O O . VAL A 1 225 ? -10.184 14.877 9.223 1.00 98.38 225 VAL A O 1
ATOM 1835 N N . GLU A 1 226 ? -8.968 13.014 9.545 1.00 98.31 226 GLU A N 1
ATOM 1836 C CA . GLU A 1 226 ? -8.000 13.574 10.492 1.00 98.31 226 GLU A CA 1
ATOM 1837 C C . GLU A 1 226 ? -6.567 13.314 10.000 1.00 98.31 226 GLU A C 1
ATOM 1839 O O . GLU A 1 226 ? -6.142 12.165 9.869 1.00 98.31 226 GLU A O 1
ATOM 1844 N N . ASP A 1 227 ? -5.794 14.376 9.777 1.00 98.56 227 ASP A N 1
ATOM 1845 C CA . ASP A 1 227 ? -4.362 14.276 9.483 1.00 98.56 227 ASP A CA 1
ATOM 1846 C C . ASP A 1 227 ? -3.546 14.146 10.777 1.00 98.56 227 ASP A C 1
ATOM 1848 O O . ASP A 1 227 ? -3.766 14.873 11.750 1.00 98.56 227 ASP A O 1
ATOM 1852 N N . CYS A 1 228 ? -2.574 13.227 10.809 1.00 98.25 228 CYS A N 1
ATOM 1853 C CA . CYS A 1 228 ? -1.757 12.997 11.999 1.00 98.25 228 CYS A CA 1
ATOM 1854 C C . CYS A 1 228 ? -0.271 12.741 11.696 1.00 98.25 228 CYS A C 1
ATOM 1856 O O . CYS A 1 228 ? 0.118 11.693 11.174 1.00 98.25 228 CYS A O 1
ATOM 1858 N N . ASP A 1 229 ? 0.589 13.671 12.124 1.00 97.88 229 ASP A N 1
ATOM 1859 C CA . ASP A 1 229 ? 2.051 13.552 12.011 1.00 97.88 229 ASP A CA 1
ATOM 1860 C C . ASP A 1 229 ? 2.646 12.434 12.876 1.00 97.88 229 ASP A C 1
ATOM 1862 O O . ASP A 1 229 ? 3.711 11.894 12.564 1.00 97.88 229 ASP A O 1
ATOM 1866 N N . LEU A 1 230 ? 1.960 12.041 13.954 1.00 98.25 230 LEU A N 1
ATOM 1867 C CA . LEU A 1 230 ? 2.435 10.960 14.818 1.00 98.25 230 LEU A CA 1
ATOM 1868 C C . LEU A 1 230 ? 2.463 9.617 14.067 1.00 98.25 230 LEU A C 1
ATOM 1870 O O . LEU A 1 230 ? 3.330 8.787 14.331 1.00 98.25 230 LEU A O 1
ATOM 1874 N N . LEU A 1 231 ? 1.588 9.448 13.067 1.00 98.31 231 LEU A N 1
ATOM 1875 C CA . LEU A 1 231 ? 1.469 8.248 12.235 1.00 98.31 231 LEU A CA 1
ATOM 1876 C C . LEU A 1 231 ? 2.479 8.168 11.080 1.00 98.31 231 LEU A C 1
ATOM 1878 O O . LEU A 1 231 ? 2.382 7.246 10.274 1.00 98.31 231 LEU A O 1
ATOM 1882 N N . ARG A 1 232 ? 3.407 9.123 10.924 1.00 97.75 232 ARG A N 1
ATOM 1883 C CA . ARG A 1 232 ? 4.469 9.038 9.898 1.00 97.75 232 ARG A CA 1
ATOM 1884 C C . ARG A 1 232 ? 5.315 7.775 10.084 1.00 97.75 232 ARG A C 1
ATOM 1886 O O . ARG A 1 232 ? 5.498 7.313 11.208 1.00 97.75 232 ARG A O 1
ATOM 1893 N N . GLU A 1 233 ? 5.832 7.215 8.992 1.00 96.44 233 GLU A N 1
ATOM 1894 C CA . GLU A 1 233 ? 6.713 6.044 9.071 1.00 96.44 233 GLU A CA 1
ATOM 1895 C C . GLU A 1 233 ? 7.935 6.359 9.938 1.00 96.44 233 GLU A C 1
ATOM 1897 O O . GLU A 1 233 ? 8.336 7.518 10.081 1.00 96.44 233 GLU A O 1
ATOM 1902 N N . GLY A 1 234 ? 8.508 5.335 10.549 1.00 93.94 234 GLY A N 1
ATOM 1903 C CA . GLY A 1 234 ? 9.706 5.492 11.355 1.00 93.94 234 GLY A CA 1
ATOM 1904 C C . GLY A 1 234 ? 10.227 4.169 11.875 1.00 93.94 234 GLY A C 1
ATOM 1905 O O . GLY A 1 234 ? 9.747 3.091 11.514 1.00 93.94 234 GLY A O 1
ATOM 1906 N N . PHE A 1 235 ? 11.223 4.265 12.740 1.00 95.19 235 PHE A N 1
ATOM 1907 C CA . PHE A 1 235 ? 11.810 3.116 13.411 1.00 95.19 235 PHE A CA 1
ATOM 1908 C C . PHE A 1 235 ? 11.378 3.120 14.878 1.00 95.19 235 PHE A C 1
ATOM 1910 O O . PHE A 1 235 ? 11.848 3.967 15.631 1.00 95.19 235 PHE A O 1
ATOM 1917 N N . PRO A 1 236 ? 10.466 2.225 15.299 1.00 95.06 236 PRO A N 1
ATOM 1918 C CA . PRO A 1 236 ? 9.887 2.312 16.633 1.00 95.06 236 PRO A CA 1
ATOM 1919 C C . PRO A 1 236 ? 10.902 1.946 17.718 1.00 95.06 236 PRO A C 1
ATOM 1921 O O . PRO A 1 236 ? 11.128 2.717 18.638 1.00 95.06 236 PRO A O 1
ATOM 1924 N N . ILE A 1 237 ? 11.522 0.772 17.602 1.00 96.00 237 ILE A N 1
ATOM 1925 C CA . ILE A 1 237 ? 12.546 0.258 18.516 1.00 96.00 237 ILE A CA 1
ATOM 1926 C C . ILE A 1 237 ? 13.425 -0.771 17.786 1.00 96.00 237 ILE A C 1
ATOM 1928 O O . ILE A 1 237 ? 12.997 -1.295 16.748 1.00 96.00 237 ILE A O 1
ATOM 1932 N N . PRO A 1 238 ? 14.610 -1.120 18.320 1.00 95.81 238 PRO A N 1
ATOM 1933 C CA . PRO A 1 238 ? 15.415 -2.219 17.804 1.00 95.81 238 PRO A CA 1
ATOM 1934 C C . PRO A 1 238 ? 14.625 -3.537 17.746 1.00 95.81 238 PRO A C 1
ATOM 1936 O O . PRO A 1 238 ? 13.948 -3.890 18.713 1.00 95.81 238 PRO A O 1
ATOM 1939 N N . PRO A 1 239 ? 14.663 -4.257 16.615 1.00 94.69 239 PRO A N 1
ATOM 1940 C CA . PRO A 1 239 ? 13.968 -5.526 16.454 1.00 94.69 239 PRO A CA 1
ATOM 1941 C C . PRO A 1 239 ? 14.734 -6.685 17.109 1.00 94.69 239 PRO A C 1
ATOM 1943 O O . PRO A 1 239 ? 15.965 -6.680 17.152 1.00 94.69 239 PRO A O 1
ATOM 1946 N N . ASP A 1 240 ? 14.000 -7.721 17.520 1.00 92.12 240 ASP A N 1
ATOM 1947 C CA . ASP A 1 240 ? 14.543 -9.009 17.963 1.00 92.12 240 ASP A CA 1
ATOM 1948 C C . ASP A 1 240 ? 13.883 -10.182 17.196 1.00 92.12 240 ASP A C 1
ATOM 1950 O O . ASP A 1 240 ? 12.658 -10.374 17.270 1.00 92.12 240 ASP A O 1
ATOM 1954 N N . PRO A 1 241 ? 14.645 -11.018 16.462 1.00 91.31 241 PRO A N 1
ATOM 1955 C CA . PRO A 1 241 ? 16.101 -10.972 16.310 1.00 91.31 241 PRO A CA 1
ATOM 1956 C C . PRO A 1 241 ? 16.578 -9.719 15.556 1.00 91.31 241 PRO A C 1
ATOM 1958 O O . PRO A 1 241 ? 15.820 -9.174 14.746 1.00 91.31 241 PRO A O 1
ATOM 1961 N N . PRO A 1 242 ? 17.836 -9.286 15.765 1.00 87.00 242 PRO A N 1
ATOM 1962 C CA . PRO A 1 242 ? 18.412 -8.191 14.999 1.00 87.00 242 PRO A CA 1
ATOM 1963 C C . PRO A 1 242 ? 18.332 -8.479 13.497 1.00 87.00 242 PRO A C 1
ATOM 1965 O O . PRO A 1 242 ? 18.820 -9.506 13.017 1.00 87.00 242 PRO A O 1
ATOM 1968 N N . ALA A 1 243 ? 17.726 -7.568 12.738 1.00 81.56 243 ALA A N 1
ATOM 1969 C CA . ALA A 1 243 ? 17.737 -7.646 11.285 1.00 81.56 243 ALA A CA 1
ATOM 1970 C C . ALA A 1 243 ? 19.110 -7.208 10.760 1.00 81.56 243 ALA A C 1
ATOM 1972 O O . ALA A 1 243 ? 19.658 -6.207 11.211 1.00 81.56 243 ALA A O 1
ATOM 1973 N N . GLN A 1 244 ? 19.651 -7.901 9.755 1.00 75.88 244 GLN A N 1
ATOM 1974 C CA . GLN A 1 244 ? 20.926 -7.511 9.137 1.00 75.88 244 GLN A CA 1
ATOM 1975 C C . GLN A 1 244 ? 20.870 -6.100 8.518 1.00 75.88 244 GLN A C 1
ATOM 1977 O O . GLN A 1 244 ? 21.883 -5.413 8.434 1.00 75.88 244 GLN A O 1
ATOM 1982 N N . SER A 1 245 ? 19.676 -5.661 8.113 1.00 74.88 245 SER A N 1
ATOM 1983 C CA . SER A 1 245 ? 19.393 -4.316 7.609 1.00 74.88 245 SER A CA 1
ATOM 1984 C C . SER A 1 245 ? 19.228 -3.259 8.709 1.00 74.88 245 SER A C 1
ATOM 1986 O O . SER A 1 245 ? 19.022 -2.088 8.391 1.00 74.88 245 SER A O 1
ATOM 1988 N N . TRP A 1 246 ? 19.291 -3.633 9.991 1.00 80.56 246 TRP A N 1
ATOM 1989 C CA . TRP A 1 246 ? 19.191 -2.693 11.103 1.00 80.56 246 TRP A CA 1
ATOM 1990 C C . TRP A 1 246 ? 20.510 -1.942 11.294 1.00 80.56 246 TRP A C 1
ATOM 1992 O O . TRP A 1 246 ? 21.391 -2.351 12.044 1.00 80.56 246 TRP A O 1
ATOM 2002 N N . ILE A 1 247 ? 20.633 -0.823 10.589 1.00 85.62 247 ILE A N 1
ATOM 2003 C CA . ILE A 1 247 ? 21.756 0.122 10.690 1.00 85.62 247 ILE A CA 1
ATOM 2004 C C . ILE A 1 247 ? 21.306 1.479 11.249 1.00 85.62 247 ILE A C 1
ATOM 2006 O O . ILE A 1 247 ? 21.972 2.493 11.057 1.00 85.62 247 ILE A O 1
ATOM 2010 N N . VAL A 1 248 ? 20.135 1.501 11.888 1.00 85.75 248 VAL A N 1
ATOM 2011 C CA . VAL A 1 248 ? 19.471 2.715 12.366 1.00 85.75 248 VAL A CA 1
ATOM 2012 C C . VAL A 1 248 ? 20.207 3.242 13.602 1.00 85.75 248 VAL A C 1
ATOM 2014 O O . VAL A 1 248 ? 20.308 2.501 14.581 1.00 85.75 248 VAL A O 1
ATOM 2017 N N . PRO A 1 249 ? 20.702 4.495 13.591 1.00 88.94 249 PRO A N 1
ATOM 2018 C CA . PRO A 1 249 ? 21.314 5.105 14.766 1.00 88.94 249 PRO A CA 1
ATOM 2019 C C . PRO A 1 249 ? 20.322 5.250 15.922 1.00 88.94 249 PRO A C 1
ATOM 2021 O O . PRO A 1 249 ? 19.143 5.532 15.703 1.00 88.94 249 PRO A O 1
ATOM 2024 N N . ASP A 1 250 ? 20.824 5.148 17.150 1.00 90.00 250 ASP A N 1
ATOM 2025 C CA . ASP A 1 250 ? 20.012 5.209 18.366 1.00 90.00 250 ASP A CA 1
ATOM 2026 C C . ASP A 1 250 ? 19.113 6.449 18.451 1.00 90.00 250 ASP A C 1
ATOM 2028 O O . ASP A 1 250 ? 17.920 6.356 18.739 1.00 90.00 250 ASP A O 1
ATOM 2032 N N . GLU A 1 251 ? 19.656 7.616 18.108 1.00 89.94 251 GLU A N 1
ATOM 2033 C CA . GLU A 1 251 ? 18.920 8.885 18.089 1.00 89.94 251 GLU A CA 1
ATOM 2034 C C . GLU A 1 251 ? 17.668 8.859 17.196 1.00 89.94 251 GLU A C 1
ATOM 2036 O O . GLU A 1 251 ? 16.664 9.501 17.517 1.00 89.94 251 GLU A O 1
ATOM 2041 N N . VAL A 1 252 ? 17.703 8.094 16.099 1.00 88.19 252 VAL A N 1
ATOM 2042 C CA . VAL A 1 252 ? 16.598 8.008 15.143 1.00 88.19 252 VAL A CA 1
ATOM 2043 C C . VAL A 1 252 ? 15.451 7.224 15.762 1.00 88.19 252 VAL A C 1
ATOM 2045 O O . VAL A 1 252 ? 14.331 7.734 15.797 1.00 88.19 252 VAL A O 1
ATOM 2048 N N . PHE A 1 253 ? 15.714 6.029 16.302 1.00 90.31 253 PHE A N 1
ATOM 2049 C CA . PHE A 1 253 ? 14.641 5.232 16.895 1.00 90.31 253 PHE A CA 1
ATOM 2050 C C . PHE A 1 253 ? 14.193 5.763 18.262 1.00 90.31 253 PHE A C 1
ATOM 2052 O O . PHE A 1 253 ? 13.049 5.541 18.634 1.00 90.31 253 PHE A O 1
ATOM 2059 N N . TYR A 1 254 ? 15.011 6.520 19.004 1.00 92.31 254 TYR A N 1
ATOM 2060 C CA . TYR A 1 254 ? 14.515 7.212 20.202 1.00 92.31 254 TYR A CA 1
ATOM 2061 C C . TYR A 1 254 ? 13.472 8.275 19.849 1.00 92.31 254 TYR A C 1
ATOM 2063 O O . TYR A 1 254 ? 12.419 8.359 20.487 1.00 92.31 254 TYR A O 1
ATOM 2071 N N . LYS A 1 255 ? 13.739 9.071 18.807 1.00 94.50 255 LYS A N 1
ATOM 2072 C CA . LYS A 1 255 ? 12.807 10.097 18.331 1.00 94.50 255 LYS A CA 1
ATOM 2073 C C . LYS A 1 255 ? 11.555 9.479 17.709 1.00 94.50 255 LYS A C 1
ATOM 2075 O O . LYS A 1 255 ? 10.439 9.859 18.067 1.00 94.50 255 LYS A O 1
ATOM 2080 N N . ASP A 1 256 ? 11.734 8.548 16.776 1.00 96.00 256 ASP A N 1
ATOM 2081 C CA . ASP A 1 256 ? 10.622 7.895 16.086 1.00 96.00 256 ASP A CA 1
ATOM 2082 C C . ASP A 1 256 ? 9.817 7.005 17.029 1.00 96.00 256 ASP A C 1
ATOM 2084 O O . ASP A 1 256 ? 8.591 7.073 17.018 1.00 96.00 256 ASP A O 1
ATOM 2088 N N . GLY A 1 257 ? 10.485 6.245 17.895 1.00 96.06 257 GLY A N 1
ATOM 2089 C CA . GLY A 1 257 ? 9.865 5.425 18.927 1.00 96.06 257 GLY A CA 1
ATOM 2090 C C . GLY A 1 257 ? 8.964 6.225 19.849 1.00 96.06 257 GLY A C 1
ATOM 2091 O O . GLY A 1 257 ? 7.798 5.873 19.993 1.00 96.06 257 GLY A O 1
ATOM 2092 N N . SER A 1 258 ? 9.440 7.352 20.394 1.00 97.50 258 SER A N 1
ATOM 2093 C CA . SER A 1 258 ? 8.593 8.219 21.227 1.00 97.50 258 SER A CA 1
ATOM 2094 C C . SER A 1 258 ? 7.365 8.727 20.467 1.00 97.50 258 SER A C 1
ATOM 2096 O O . SER A 1 258 ? 6.255 8.701 20.995 1.00 97.50 258 SER A O 1
ATOM 2098 N N . ARG A 1 259 ? 7.542 9.166 19.215 1.00 98.31 259 ARG A N 1
ATOM 2099 C CA . ARG A 1 259 ? 6.450 9.682 18.378 1.00 98.31 259 ARG A CA 1
ATOM 2100 C C . ARG A 1 259 ? 5.408 8.606 18.067 1.00 98.31 259 ARG A C 1
ATOM 2102 O O . ARG A 1 259 ? 4.210 8.877 18.132 1.00 98.31 259 ARG A O 1
ATOM 2109 N N . ILE A 1 260 ? 5.858 7.403 17.719 1.00 98.44 260 ILE A N 1
ATOM 2110 C CA . ILE A 1 260 ? 4.991 6.256 17.433 1.00 98.44 260 ILE A CA 1
ATOM 2111 C C . ILE A 1 260 ? 4.278 5.805 18.719 1.00 98.44 260 ILE A C 1
ATOM 2113 O O . ILE A 1 260 ? 3.095 5.477 18.673 1.00 98.44 260 ILE A O 1
ATOM 2117 N N . ASP A 1 261 ? 4.931 5.872 19.879 1.00 98.00 261 ASP A N 1
ATOM 2118 C CA . ASP A 1 261 ? 4.295 5.617 21.176 1.00 98.00 261 ASP A CA 1
ATOM 2119 C C . ASP A 1 261 ? 3.172 6.596 21.493 1.00 98.00 261 ASP A C 1
ATOM 2121 O O . ASP A 1 261 ? 2.119 6.205 22.002 1.00 98.00 261 ASP A O 1
ATOM 2125 N N . A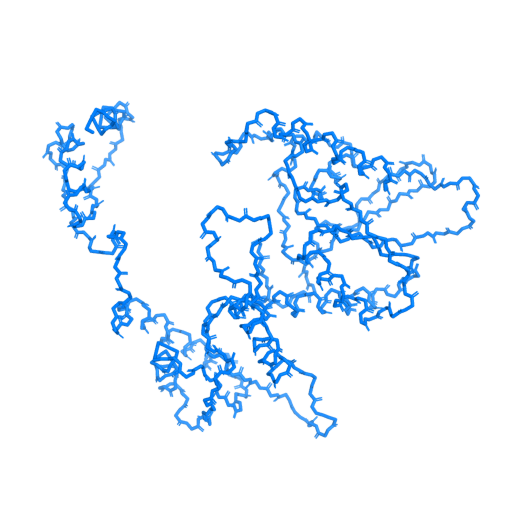SP A 1 262 ? 3.377 7.872 21.191 1.00 98.38 262 ASP A N 1
ATOM 2126 C CA . ASP A 1 262 ? 2.353 8.887 21.396 1.00 98.38 262 ASP A CA 1
ATOM 2127 C C . ASP A 1 262 ? 1.202 8.722 20.397 1.00 98.38 262 ASP A C 1
ATOM 2129 O O . ASP A 1 262 ? 0.040 8.871 20.780 1.00 98.38 262 ASP A O 1
ATOM 2133 N N . ALA A 1 263 ? 1.489 8.297 19.159 1.00 98.44 263 ALA A N 1
ATOM 2134 C CA . ALA A 1 263 ? 0.464 7.867 18.208 1.00 98.44 263 ALA A CA 1
ATOM 2135 C C . ALA A 1 263 ? -0.358 6.694 18.765 1.00 98.44 263 ALA A C 1
ATOM 2137 O O . ALA A 1 263 ? -1.588 6.712 18.700 1.00 98.44 263 ALA A O 1
ATOM 2138 N N . PHE A 1 264 ? 0.316 5.695 19.350 1.00 98.50 264 PHE A N 1
ATOM 2139 C CA . PHE A 1 264 ? -0.336 4.533 19.942 1.00 98.50 264 PHE A CA 1
ATOM 2140 C C . PHE A 1 264 ? -1.299 4.951 21.057 1.00 98.50 264 PHE A C 1
ATOM 2142 O O . PHE A 1 264 ? -2.473 4.594 21.021 1.00 98.50 264 PHE A O 1
ATOM 2149 N N . LYS A 1 265 ? -0.828 5.760 22.015 1.00 97.56 265 LYS A N 1
ATOM 2150 C CA . LYS A 1 265 ? -1.647 6.245 23.141 1.00 97.56 265 LYS A CA 1
ATOM 2151 C C . LYS A 1 265 ? -2.821 7.106 22.672 1.00 97.56 265 LYS A C 1
ATOM 2153 O O . LYS A 1 265 ? -3.894 7.032 23.263 1.00 97.56 265 LYS A O 1
ATOM 2158 N N . LYS A 1 266 ? -2.616 7.923 21.632 1.00 97.38 266 LYS A N 1
ATOM 2159 C CA . LYS A 1 266 ? -3.646 8.805 21.069 1.00 97.38 266 LYS A CA 1
ATOM 2160 C C . LYS A 1 266 ? -4.768 8.020 20.388 1.00 97.38 266 LYS A C 1
ATOM 2162 O O . LYS A 1 266 ? -5.925 8.394 20.536 1.00 97.38 266 LYS A O 1
ATOM 2167 N N . HIS A 1 267 ? -4.432 6.987 19.617 1.00 97.31 267 HIS A N 1
ATOM 2168 C CA . HIS A 1 267 ? -5.395 6.311 18.740 1.00 97.31 267 HIS A CA 1
ATOM 2169 C C . HIS A 1 267 ? -5.927 4.986 19.291 1.00 97.31 267 HIS A C 1
ATOM 2171 O O . HIS A 1 267 ? -7.005 4.558 18.894 1.00 97.31 267 HIS A O 1
ATOM 2177 N N . PHE A 1 268 ? -5.206 4.336 20.206 1.00 97.19 268 PHE A N 1
ATOM 2178 C CA . PHE A 1 268 ? -5.599 3.043 20.754 1.00 97.19 268 PHE A CA 1
ATOM 2179 C C . PHE A 1 268 ? -5.766 3.125 22.264 1.00 97.19 268 PHE A C 1
ATOM 2181 O O . PHE A 1 268 ? -4.818 3.033 23.044 1.00 97.19 268 PHE A O 1
ATOM 2188 N N . HIS A 1 269 ? -7.016 3.259 22.679 1.00 94.94 269 HIS A N 1
ATOM 2189 C CA . HIS A 1 269 ? -7.421 3.228 24.073 1.00 94.94 269 HIS A CA 1
ATOM 2190 C C . HIS A 1 269 ? -8.844 2.672 24.179 1.00 94.94 269 HIS A C 1
ATOM 2192 O O . HIS A 1 269 ? -9.529 2.458 23.179 1.00 94.94 269 HIS A O 1
ATOM 2198 N N . ARG A 1 270 ? -9.297 2.405 25.408 1.00 93.12 270 ARG A N 1
ATOM 2199 C CA . ARG A 1 270 ? -10.701 2.043 25.647 1.00 93.12 270 ARG A CA 1
ATOM 2200 C C . ARG A 1 270 ? -11.617 3.184 25.213 1.00 93.12 270 ARG A C 1
ATOM 2202 O O . ARG A 1 270 ? -11.232 4.346 25.331 1.00 93.12 270 ARG A O 1
ATOM 2209 N N . ALA A 1 271 ? -12.821 2.839 24.765 1.00 91.44 271 ALA A N 1
ATOM 2210 C CA . ALA A 1 271 ? -13.861 3.811 24.448 1.00 91.44 271 ALA A CA 1
ATOM 2211 C C . ALA A 1 271 ? -14.038 4.829 25.589 1.00 91.44 271 ALA A C 1
ATOM 2213 O O . ALA A 1 271 ? -13.950 4.472 26.768 1.00 91.44 271 ALA A O 1
ATOM 2214 N N . ASN A 1 272 ? -14.277 6.092 25.230 1.00 90.25 272 ASN A N 1
ATOM 2215 C CA . ASN A 1 272 ? -14.599 7.126 26.211 1.00 90.25 272 ASN A CA 1
ATOM 2216 C C . ASN A 1 272 ? -15.897 6.765 26.942 1.00 90.25 272 ASN A C 1
ATOM 2218 O O . ASN A 1 272 ? -16.805 6.204 26.336 1.00 90.25 272 ASN A O 1
ATOM 2222 N N . GLU A 1 273 ? -16.030 7.157 28.210 1.00 89.50 273 GLU A N 1
ATOM 2223 C CA . GLU A 1 273 ? -17.229 6.863 29.019 1.00 89.50 273 GLU A CA 1
ATOM 2224 C C . GLU A 1 273 ? -18.527 7.392 28.384 1.00 89.50 273 GLU A C 1
ATOM 2226 O O . GLU A 1 273 ? -19.595 6.817 28.566 1.00 89.50 273 GLU A O 1
ATOM 2231 N N . ASN A 1 274 ? -18.422 8.457 27.583 1.00 91.88 274 ASN A N 1
ATOM 2232 C CA . ASN A 1 274 ? -19.545 9.076 26.878 1.00 91.88 274 ASN A CA 1
ATOM 2233 C C . ASN A 1 274 ? -19.895 8.396 25.540 1.00 91.88 274 ASN A C 1
ATOM 2235 O O . ASN A 1 274 ? -20.861 8.798 24.892 1.00 91.88 274 ASN A O 1
ATOM 2239 N N . GLN A 1 275 ? -19.110 7.418 25.078 1.00 93.19 275 GLN A N 1
ATOM 2240 C CA . GLN A 1 275 ? -19.373 6.710 23.828 1.00 93.19 275 GLN A CA 1
ATOM 2241 C C . GLN A 1 275 ? -20.486 5.676 24.038 1.00 93.19 275 GLN A C 1
ATOM 2243 O O . GLN A 1 275 ? -20.333 4.723 24.796 1.00 93.19 275 GLN A O 1
ATOM 2248 N N . THR A 1 276 ? -21.608 5.854 23.339 1.00 92.06 276 THR A N 1
ATOM 2249 C CA . THR A 1 276 ? -22.820 5.033 23.506 1.00 92.06 276 THR A CA 1
ATOM 2250 C C . THR A 1 276 ? -23.002 3.952 22.439 1.00 92.06 276 THR A C 1
ATOM 2252 O O . THR A 1 276 ? -23.900 3.121 22.561 1.00 92.06 276 THR A O 1
ATOM 2255 N N . SER A 1 277 ? -22.164 3.939 21.401 1.00 93.38 277 SER A N 1
ATOM 2256 C CA . SER A 1 277 ? -22.206 2.969 20.302 1.00 93.38 277 SER A CA 1
ATOM 2257 C C . SER A 1 277 ? -20.803 2.587 19.835 1.00 93.38 277 SER A C 1
ATOM 2259 O O . SER A 1 277 ? -19.857 3.359 20.002 1.00 93.38 277 SER A O 1
ATOM 2261 N N . ASP A 1 278 ? -20.675 1.429 19.189 1.00 94.81 278 ASP A N 1
ATOM 2262 C CA . ASP A 1 278 ? -19.421 1.002 18.564 1.00 94.81 278 ASP A CA 1
ATOM 2263 C C . ASP A 1 278 ? -18.941 2.030 17.526 1.00 94.81 278 ASP A C 1
ATOM 2265 O O . ASP A 1 278 ? -19.735 2.576 16.753 1.00 94.81 278 ASP A O 1
ATOM 2269 N N . SER A 1 279 ? -17.632 2.274 17.493 1.00 95.75 279 SER A N 1
ATOM 2270 C CA . SER A 1 279 ? -16.968 3.073 16.462 1.00 95.75 279 SER A CA 1
ATOM 2271 C C . SER A 1 279 ? -16.145 2.171 15.546 1.00 95.75 279 SER A C 1
ATOM 2273 O O . SER A 1 279 ? -15.570 1.173 15.982 1.00 95.75 279 SER A O 1
ATOM 2275 N N . HIS A 1 280 ? -16.088 2.521 14.261 1.00 97.31 280 HIS A N 1
ATOM 2276 C CA . HIS A 1 280 ? -15.210 1.868 13.292 1.00 97.31 280 HIS A CA 1
ATOM 2277 C C . HIS A 1 280 ? -14.303 2.937 12.692 1.00 97.31 280 HIS A C 1
ATOM 2279 O O . HIS A 1 280 ? -14.748 3.779 11.917 1.00 97.31 280 HIS A O 1
ATOM 2285 N N . GLU A 1 281 ? -13.031 2.921 13.064 1.00 97.75 281 GLU A N 1
ATOM 2286 C CA . GLU A 1 281 ? -12.064 3.924 12.625 1.00 97.75 281 GLU A CA 1
ATOM 2287 C C . GLU A 1 281 ? -11.118 3.313 11.595 1.00 97.75 281 GLU A C 1
ATOM 2289 O O . GLU A 1 281 ? -10.595 2.215 11.793 1.00 97.75 281 GLU A O 1
ATOM 2294 N N . ILE A 1 282 ? -10.902 4.019 10.486 1.00 98.50 282 ILE A N 1
ATOM 2295 C CA . ILE A 1 282 ? -9.899 3.644 9.488 1.00 98.50 282 ILE A CA 1
ATOM 2296 C C . ILE A 1 282 ? -8.627 4.420 9.811 1.00 98.50 282 ILE A C 1
ATOM 2298 O O . ILE A 1 282 ? -8.670 5.639 9.942 1.00 98.50 282 ILE A O 1
ATOM 2302 N N . ILE A 1 283 ? -7.492 3.731 9.921 1.00 98.69 283 ILE A N 1
ATOM 2303 C CA . ILE A 1 283 ? -6.184 4.371 10.085 1.00 98.69 283 ILE A CA 1
ATOM 2304 C C . ILE A 1 283 ? -5.303 3.991 8.896 1.00 98.69 283 ILE A C 1
ATOM 2306 O O . ILE A 1 283 ? -4.992 2.816 8.707 1.00 98.69 283 ILE A O 1
ATOM 2310 N N . VAL A 1 284 ? -4.889 4.981 8.103 1.00 98.69 284 VAL A N 1
ATOM 2311 C CA . VAL A 1 284 ? -3.993 4.798 6.952 1.00 98.69 284 VAL A CA 1
ATOM 2312 C C . VAL A 1 284 ? -2.590 5.279 7.323 1.00 98.69 284 VAL A C 1
ATOM 2314 O O . VAL A 1 284 ? -2.324 6.479 7.424 1.00 98.69 284 VAL A O 1
ATOM 2317 N N . CYS A 1 285 ? -1.678 4.336 7.553 1.00 97.75 285 CYS A N 1
ATOM 2318 C CA . CYS A 1 285 ? -0.284 4.622 7.895 1.00 97.75 285 CYS A CA 1
ATOM 2319 C C . CYS A 1 285 ? 0.672 3.597 7.263 1.00 97.75 285 CYS A C 1
ATOM 2321 O O . CYS A 1 285 ? 0.490 3.231 6.104 1.00 97.75 285 CYS A O 1
ATOM 2323 N N . HIS A 1 286 ? 1.730 3.195 7.969 1.00 97.62 286 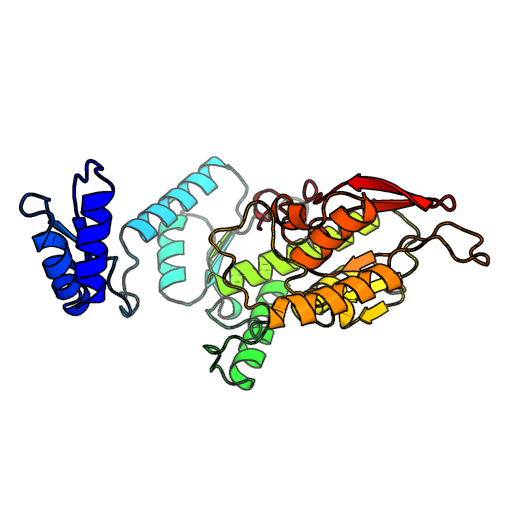HIS A N 1
ATOM 2324 C CA . HIS A 1 286 ? 2.889 2.531 7.368 1.00 97.62 286 HIS A CA 1
ATOM 2325 C C . HIS A 1 286 ? 3.266 1.243 8.081 1.00 97.62 286 HIS A C 1
ATOM 2327 O O . HIS A 1 286 ? 2.837 0.993 9.208 1.00 97.62 286 HIS A O 1
ATOM 2333 N N . ALA A 1 287 ? 4.077 0.423 7.421 1.00 95.88 287 ALA A N 1
ATOM 2334 C CA . ALA A 1 287 ? 4.328 -0.937 7.856 1.00 95.88 287 ALA A CA 1
ATOM 2335 C C . ALA A 1 287 ? 4.956 -0.992 9.255 1.00 95.88 287 ALA A C 1
ATOM 2337 O O . ALA A 1 287 ? 4.439 -1.718 10.100 1.00 95.88 287 ALA A O 1
ATOM 2338 N N . ASN A 1 288 ? 6.010 -0.222 9.555 1.00 96.50 288 ASN A N 1
ATOM 2339 C CA . ASN A 1 288 ? 6.658 -0.326 10.873 1.00 96.50 288 ASN A CA 1
ATOM 2340 C C . ASN A 1 288 ? 5.743 0.183 11.990 1.00 96.50 288 ASN A C 1
ATOM 2342 O O . ASN A 1 288 ? 5.664 -0.438 13.050 1.00 96.50 288 ASN A O 1
ATOM 2346 N N . VAL A 1 289 ? 4.997 1.256 11.719 1.00 98.44 289 VAL A N 1
ATOM 2347 C CA . VAL A 1 289 ? 3.978 1.805 12.623 1.00 98.44 289 VAL A CA 1
ATOM 2348 C C . VAL A 1 289 ? 2.889 0.766 12.928 1.00 98.44 289 VAL A C 1
ATOM 2350 O O . VAL A 1 289 ? 2.626 0.483 14.095 1.00 98.44 289 VAL A O 1
ATOM 2353 N N . ILE A 1 290 ? 2.301 0.135 11.904 1.00 98.56 290 ILE A N 1
ATOM 2354 C CA . ILE A 1 290 ? 1.252 -0.888 12.069 1.00 98.56 290 ILE A CA 1
ATOM 2355 C C . ILE A 1 290 ? 1.793 -2.108 12.820 1.00 98.56 290 ILE A C 1
ATOM 2357 O O . ILE A 1 290 ? 1.160 -2.577 13.765 1.00 98.56 290 ILE A O 1
ATOM 2361 N N . ARG A 1 291 ? 2.974 -2.611 12.438 1.00 98.31 291 ARG A N 1
ATOM 2362 C CA . ARG A 1 291 ? 3.628 -3.753 13.101 1.00 98.31 291 ARG A CA 1
ATOM 2363 C C . ARG A 1 291 ? 3.835 -3.482 14.590 1.00 98.31 291 ARG A C 1
ATOM 2365 O O . ARG A 1 291 ? 3.507 -4.326 15.421 1.00 98.31 291 ARG A O 1
ATOM 2372 N N . TYR A 1 292 ? 4.329 -2.290 14.923 1.00 98.44 292 TYR A N 1
ATOM 2373 C CA . TYR A 1 292 ? 4.527 -1.869 16.303 1.00 98.44 292 TYR A CA 1
ATOM 2374 C C . TYR A 1 292 ? 3.209 -1.779 17.076 1.00 98.44 292 TYR A C 1
ATOM 2376 O O . TYR A 1 292 ? 3.099 -2.319 18.179 1.00 98.44 292 TYR A O 1
ATOM 2384 N N . PHE A 1 293 ? 2.185 -1.157 16.483 1.00 98.62 293 PHE A N 1
ATOM 2385 C CA . PHE A 1 293 ? 0.857 -1.073 17.085 1.00 98.62 293 PHE A CA 1
ATOM 2386 C C . PHE A 1 293 ? 0.265 -2.446 17.358 1.00 98.62 293 PHE A C 1
ATOM 2388 O O . PHE A 1 293 ? -0.268 -2.646 18.441 1.00 98.62 293 PHE A O 1
ATOM 2395 N N . ILE A 1 294 ? 0.397 -3.401 16.434 1.00 98.50 294 ILE A N 1
ATOM 2396 C CA . ILE A 1 294 ? -0.077 -4.774 16.634 1.00 98.50 294 ILE A CA 1
ATOM 2397 C C . ILE A 1 294 ? 0.608 -5.407 17.847 1.00 98.50 294 ILE A C 1
ATOM 2399 O O . ILE A 1 294 ? -0.088 -5.942 18.711 1.00 98.50 294 ILE A O 1
ATOM 2403 N N . CYS A 1 295 ? 1.940 -5.310 17.959 1.00 98.38 295 CYS A N 1
ATOM 2404 C CA . CYS A 1 295 ? 2.643 -5.844 19.125 1.00 98.38 295 CYS A CA 1
ATOM 2405 C C . CYS A 1 295 ? 2.147 -5.198 20.425 1.00 98.38 295 CYS A C 1
ATOM 2407 O O . CYS A 1 295 ? 1.844 -5.901 21.386 1.00 98.38 295 CYS A O 1
ATOM 2409 N N . ARG A 1 296 ? 1.991 -3.871 20.445 1.00 98.31 296 ARG A N 1
ATOM 2410 C CA . ARG A 1 296 ? 1.524 -3.129 21.624 1.00 98.31 296 ARG A CA 1
ATOM 2411 C C . ARG A 1 296 ? 0.067 -3.433 21.992 1.00 98.31 296 ARG A C 1
ATOM 2413 O O . ARG A 1 296 ? -0.227 -3.628 23.168 1.00 98.31 296 ARG A O 1
ATOM 2420 N N . LEU A 1 297 ? -0.827 -3.511 21.006 1.00 98.25 297 LEU A N 1
ATOM 2421 C CA . LEU A 1 297 ? -2.253 -3.831 21.156 1.00 98.25 297 LEU A CA 1
ATOM 2422 C C . LEU A 1 297 ? -2.457 -5.234 21.729 1.00 98.25 297 LEU A C 1
ATOM 2424 O O . LEU A 1 297 ? -3.298 -5.430 22.604 1.00 98.25 297 LEU A O 1
ATOM 2428 N N . LEU A 1 298 ? -1.679 -6.202 21.240 1.00 97.62 298 LEU A N 1
ATOM 2429 C CA . LEU A 1 298 ? -1.766 -7.606 21.644 1.00 97.62 298 LEU A CA 1
ATOM 2430 C C . LEU A 1 298 ? -0.836 -7.967 22.806 1.00 97.62 298 LEU A C 1
ATOM 2432 O O . LEU A 1 298 ? -0.806 -9.124 23.215 1.00 97.62 298 LEU A O 1
ATOM 2436 N N . GLN A 1 299 ? -0.097 -6.990 23.341 1.00 97.81 299 GLN A N 1
ATOM 2437 C CA . GLN A 1 299 ? 0.869 -7.173 24.429 1.00 97.81 299 GLN A CA 1
ATOM 2438 C C . GLN A 1 299 ? 1.952 -8.216 24.105 1.00 97.81 299 GLN A C 1
ATOM 2440 O O . GLN A 1 299 ? 2.472 -8.898 24.989 1.00 97.81 299 GLN A O 1
ATOM 2445 N N . PHE A 1 300 ? 2.308 -8.337 22.828 1.00 97.62 300 PHE A N 1
ATOM 2446 C CA . PHE A 1 300 ? 3.499 -9.066 22.418 1.00 97.62 300 PHE A CA 1
ATOM 2447 C C . PHE A 1 300 ? 4.754 -8.244 22.722 1.00 97.62 300 PHE A C 1
ATOM 2449 O O . PHE A 1 300 ? 4.669 -7.013 22.806 1.00 97.62 300 PHE A O 1
ATOM 2456 N N . PRO A 1 301 ? 5.926 -8.896 22.845 1.00 97.94 301 PRO A N 1
ATOM 2457 C CA . PRO A 1 301 ? 7.198 -8.189 22.895 1.00 97.94 301 PRO A CA 1
ATOM 2458 C C . PRO A 1 301 ? 7.278 -7.206 21.722 1.00 97.94 301 PRO A C 1
ATOM 2460 O O . PRO A 1 301 ? 7.151 -7.636 20.566 1.00 97.94 301 PRO A O 1
ATOM 2463 N N . PRO A 1 302 ? 7.409 -5.893 21.973 1.00 96.44 302 PRO A N 1
ATOM 2464 C CA . PRO A 1 302 ? 7.368 -4.909 20.905 1.00 96.44 302 PRO A CA 1
ATOM 2465 C C . PRO A 1 302 ? 8.507 -5.113 19.902 1.00 96.44 302 PRO A C 1
ATOM 2467 O O . PRO A 1 302 ? 8.328 -4.788 18.735 1.00 96.44 302 PRO A O 1
ATOM 2470 N N . GLU A 1 303 ? 9.630 -5.715 20.309 1.00 96.62 303 GLU A N 1
ATOM 2471 C CA . GLU A 1 303 ? 10.807 -6.023 19.485 1.00 96.62 303 GLU A CA 1
ATOM 2472 C C . GLU A 1 303 ? 10.483 -7.028 18.367 1.00 96.62 303 GLU A C 1
ATOM 2474 O O . GLU A 1 303 ? 11.177 -7.091 17.352 1.00 96.62 303 GLU A O 1
ATOM 2479 N N . ALA A 1 304 ? 9.386 -7.780 18.498 1.00 96.50 304 ALA A N 1
ATOM 2480 C CA . ALA A 1 304 ? 8.935 -8.742 17.498 1.00 96.50 304 ALA A CA 1
ATOM 2481 C C . ALA A 1 304 ? 8.325 -8.089 16.242 1.00 96.50 304 ALA A C 1
ATOM 2483 O O . ALA A 1 304 ? 7.912 -8.805 15.331 1.00 96.50 304 ALA A O 1
ATOM 2484 N N . TRP A 1 305 ? 8.252 -6.757 16.163 1.00 95.94 305 TRP A N 1
ATOM 2485 C CA . TRP A 1 305 ? 7.555 -6.039 15.092 1.00 95.94 305 TRP A CA 1
ATOM 2486 C C . TRP A 1 305 ? 8.055 -6.393 13.678 1.00 95.94 305 TRP A C 1
ATOM 2488 O O . TRP A 1 305 ? 7.242 -6.538 12.767 1.00 95.94 305 TRP A O 1
ATOM 2498 N N . LEU A 1 306 ? 9.357 -6.637 13.478 1.00 93.88 306 LEU A N 1
ATOM 2499 C CA . LEU A 1 306 ? 9.889 -7.078 12.174 1.00 93.88 306 LEU A CA 1
ATOM 2500 C C . LEU A 1 306 ? 9.570 -8.535 11.809 1.00 93.88 306 LEU A C 1
ATOM 2502 O O . LEU A 1 306 ? 9.839 -8.949 10.684 1.00 93.88 306 LEU A O 1
ATOM 2506 N N . ARG A 1 307 ? 8.972 -9.317 12.713 1.00 94.44 307 ARG A N 1
ATOM 2507 C CA . ARG A 1 307 ? 8.491 -10.674 12.401 1.00 94.44 307 ARG A CA 1
ATOM 2508 C C . ARG A 1 307 ? 7.169 -10.658 11.629 1.00 94.44 307 ARG A C 1
ATOM 2510 O O . ARG A 1 307 ? 6.761 -11.686 11.099 1.00 94.44 307 ARG A O 1
ATOM 2517 N N . LEU A 1 308 ? 6.496 -9.509 11.570 1.00 92.69 308 LEU A N 1
ATOM 2518 C CA . LEU A 1 308 ? 5.229 -9.320 10.872 1.00 92.69 308 LEU A CA 1
ATOM 2519 C C . LEU A 1 308 ? 5.490 -8.748 9.472 1.00 92.69 308 LEU A C 1
ATOM 2521 O O . LEU A 1 308 ? 5.971 -7.627 9.339 1.00 92.69 308 LEU A O 1
ATOM 2525 N N . SER A 1 309 ? 5.139 -9.481 8.415 1.00 91.50 309 SER A N 1
ATOM 2526 C CA . SER A 1 309 ? 5.152 -8.952 7.044 1.00 91.50 309 SER A CA 1
ATOM 2527 C C . SER A 1 309 ? 3.766 -8.440 6.660 1.00 91.50 309 SER A C 1
ATOM 2529 O O . SER A 1 309 ? 2.765 -9.061 7.007 1.00 91.50 309 SER A O 1
ATOM 2531 N N . LEU A 1 310 ? 3.707 -7.308 5.959 1.00 93.25 310 LEU A N 1
ATOM 2532 C CA . LEU A 1 310 ? 2.466 -6.667 5.529 1.00 93.25 310 LEU A CA 1
ATOM 2533 C C . LEU A 1 310 ? 2.626 -6.293 4.058 1.00 93.25 310 LEU A C 1
ATOM 2535 O O . LEU A 1 310 ? 3.601 -5.631 3.714 1.00 93.25 310 LEU A O 1
ATOM 2539 N N . HIS A 1 311 ? 1.682 -6.703 3.214 1.00 93.25 311 HIS A N 1
ATOM 2540 C CA . HIS A 1 311 ? 1.621 -6.223 1.835 1.00 93.25 311 HIS A CA 1
ATOM 2541 C C . HIS A 1 311 ? 1.204 -4.748 1.802 1.00 93.25 311 HIS A C 1
ATOM 2543 O O . HIS A 1 311 ? 0.501 -4.267 2.705 1.00 93.25 311 HIS A O 1
ATOM 2549 N N . HIS A 1 312 ? 1.579 -4.043 0.734 1.00 93.19 312 HIS A N 1
ATOM 2550 C CA . HIS A 1 312 ? 1.001 -2.740 0.424 1.00 93.19 312 HIS A CA 1
ATOM 2551 C C . HIS A 1 312 ? -0.523 -2.851 0.376 1.00 93.19 312 HIS A C 1
ATOM 2553 O O . HIS A 1 312 ? -1.070 -3.829 -0.135 1.00 93.19 312 HIS A O 1
ATOM 2559 N N . CYS A 1 313 ? -1.203 -1.842 0.923 1.00 96.69 313 CYS A N 1
ATOM 2560 C CA . CYS A 1 313 ? -2.664 -1.793 0.969 1.00 96.69 313 CYS A CA 1
ATOM 2561 C C . CYS A 1 313 ? -3.324 -3.009 1.654 1.00 96.69 313 CYS A C 1
ATOM 2563 O O . CYS A 1 313 ? -4.491 -3.299 1.406 1.00 96.69 313 CYS A O 1
ATOM 2565 N N . SER A 1 314 ? -2.610 -3.717 2.532 1.00 97.31 314 SER A N 1
ATOM 2566 C CA . SER A 1 314 ? -3.219 -4.749 3.374 1.00 97.31 314 SER A CA 1
ATOM 2567 C C . SER A 1 314 ? -4.028 -4.149 4.533 1.00 97.31 314 SER A C 1
ATOM 2569 O O . SER A 1 314 ? -3.742 -3.052 5.015 1.00 97.31 314 SER A O 1
ATOM 2571 N N . ILE A 1 315 ? -5.044 -4.878 5.001 1.00 98.25 315 ILE A N 1
ATOM 2572 C CA . ILE A 1 315 ? -5.943 -4.470 6.086 1.00 98.25 315 ILE A CA 1
ATOM 2573 C C . ILE A 1 315 ? -5.608 -5.263 7.352 1.00 98.25 315 ILE A C 1
ATOM 2575 O O . ILE A 1 315 ? -5.619 -6.492 7.367 1.00 98.25 315 ILE A O 1
ATOM 2579 N N . SER A 1 316 ? -5.348 -4.557 8.451 1.00 97.94 316 SER A N 1
ATOM 2580 C CA . SER A 1 316 ? -5.301 -5.156 9.789 1.00 97.94 316 SER A CA 1
ATOM 2581 C C . SER A 1 316 ? -6.486 -4.649 10.601 1.00 97.94 316 SER A C 1
ATOM 2583 O O . SER A 1 316 ? -6.653 -3.444 10.765 1.00 97.94 316 SER A O 1
ATOM 2585 N N . TRP A 1 317 ? -7.316 -5.561 11.104 1.00 97.50 317 TRP A N 1
ATOM 2586 C CA . TRP A 1 317 ? -8.517 -5.235 11.870 1.00 97.50 317 TRP A CA 1
ATOM 2587 C C . TRP A 1 317 ? -8.309 -5.619 13.325 1.00 97.50 317 TRP A C 1
ATOM 2589 O O . TRP A 1 317 ? -8.233 -6.802 13.670 1.00 97.50 317 TRP A O 1
ATOM 2599 N N . ILE A 1 318 ? -8.278 -4.606 14.185 1.00 97.94 318 ILE A N 1
ATOM 2600 C CA . ILE A 1 318 ? -8.210 -4.768 15.633 1.00 97.94 318 ILE A CA 1
ATOM 2601 C C . ILE A 1 318 ? -9.549 -4.385 16.263 1.00 97.94 318 ILE A C 1
ATOM 2603 O O . ILE A 1 318 ? -10.176 -3.406 15.867 1.00 97.94 318 ILE A O 1
ATOM 2607 N N . ILE A 1 319 ? -9.987 -5.168 17.243 1.00 97.69 319 ILE A N 1
ATOM 2608 C CA . ILE A 1 319 ? -11.186 -4.914 18.042 1.00 97.69 319 ILE A CA 1
ATOM 2609 C C . ILE A 1 319 ? -10.729 -4.623 19.471 1.00 97.69 319 ILE A C 1
ATOM 2611 O O . ILE A 1 319 ? -10.016 -5.434 20.065 1.00 97.69 319 ILE A O 1
ATOM 2615 N N . ILE A 1 320 ? -11.149 -3.481 20.018 1.00 97.62 320 ILE A N 1
ATOM 2616 C CA . ILE A 1 320 ? -10.900 -3.078 21.406 1.00 97.62 320 ILE A CA 1
ATOM 2617 C C . ILE A 1 320 ? -12.249 -3.027 22.117 1.00 97.62 320 ILE A C 1
ATOM 2619 O O . ILE A 1 320 ? -13.089 -2.184 21.816 1.00 97.62 320 ILE A O 1
ATOM 2623 N N . LEU A 1 321 ? -12.473 -3.943 23.058 1.00 96.00 321 LEU A N 1
ATOM 2624 C CA . LEU A 1 321 ? -13.707 -3.978 23.840 1.00 96.00 321 LEU A CA 1
ATOM 2625 C C . LEU A 1 321 ? -13.676 -2.931 24.968 1.00 96.00 321 LEU A C 1
ATOM 2627 O O . LEU A 1 321 ? -12.592 -2.605 25.462 1.00 96.00 321 LEU A O 1
ATOM 2631 N N . PRO A 1 322 ? -14.839 -2.478 25.481 1.00 93.25 322 PRO A N 1
ATOM 2632 C CA . PRO A 1 322 ? -14.905 -1.553 26.620 1.00 93.25 322 PRO A CA 1
ATOM 2633 C C . PRO A 1 322 ? -14.167 -2.052 27.872 1.00 93.25 322 PRO A C 1
ATOM 2635 O O . PRO A 1 322 ? -13.648 -1.264 28.660 1.00 93.25 322 PRO A O 1
ATOM 2638 N N . SER A 1 323 ? -14.045 -3.373 28.038 1.00 94.19 323 SER A N 1
ATOM 2639 C CA . SER A 1 323 ? -13.266 -3.989 29.119 1.00 94.19 323 SER A CA 1
ATOM 2640 C C . SER A 1 323 ? -11.752 -3.765 29.003 1.00 94.19 323 SER A C 1
ATOM 2642 O O . SER A 1 323 ? -11.027 -4.002 29.964 1.00 94.19 323 SER A O 1
ATOM 2644 N N . GLY A 1 324 ? -11.261 -3.313 27.846 1.00 93.31 324 GLY A N 1
ATOM 2645 C CA . GLY A 1 324 ? -9.839 -3.235 27.506 1.00 93.31 324 GLY A CA 1
ATOM 2646 C C . GLY A 1 324 ? -9.289 -4.513 26.880 1.00 93.31 324 GLY A C 1
ATOM 2647 O O . GLY A 1 324 ? -8.112 -4.558 26.533 1.00 93.31 324 GLY A O 1
ATOM 2648 N N . ARG A 1 325 ? -10.117 -5.551 26.707 1.00 96.69 325 ARG A N 1
ATOM 2649 C CA . ARG A 1 325 ? -9.714 -6.744 25.961 1.00 96.69 325 ARG A CA 1
ATOM 2650 C C . ARG A 1 325 ? -9.538 -6.388 24.488 1.00 96.69 325 ARG A C 1
ATOM 2652 O O . ARG A 1 325 ? -10.439 -5.814 23.880 1.00 96.69 325 ARG A O 1
ATOM 2659 N N . VAL A 1 326 ? -8.404 -6.793 23.928 1.00 98.06 326 VAL A N 1
ATOM 2660 C CA . VAL A 1 326 ? -8.058 -6.577 22.523 1.00 98.06 326 VAL A CA 1
ATOM 2661 C C . VAL A 1 326 ? -8.024 -7.911 21.786 1.00 98.06 326 VAL A C 1
ATOM 2663 O O . VAL A 1 326 ? -7.554 -8.916 22.322 1.00 98.06 326 VAL A O 1
ATOM 2666 N N . SER A 1 327 ? -8.520 -7.928 20.553 1.00 97.38 327 SER A N 1
ATOM 2667 C CA . SER A 1 327 ? -8.360 -9.053 19.632 1.00 97.38 327 SER A CA 1
ATOM 2668 C C . SER A 1 327 ? -8.018 -8.555 18.236 1.00 97.38 327 SER A C 1
ATOM 2670 O O . SER A 1 327 ? -8.673 -7.644 17.731 1.00 97.38 327 SER A O 1
ATOM 2672 N N . ALA A 1 328 ? -7.041 -9.184 17.591 1.00 96.31 328 ALA A N 1
ATOM 2673 C CA . ALA A 1 328 ? -6.815 -9.008 16.165 1.00 96.31 328 ALA A CA 1
ATOM 2674 C C . ALA A 1 328 ? -7.713 -9.977 15.392 1.00 96.31 328 ALA A C 1
ATOM 2676 O O . ALA A 1 328 ? -7.575 -11.190 15.525 1.00 96.31 328 ALA A O 1
ATOM 2677 N N . TYR A 1 329 ? -8.648 -9.436 14.615 1.00 94.62 329 TYR A N 1
ATOM 2678 C CA . TYR A 1 329 ? -9.546 -10.226 13.776 1.00 94.62 329 TYR A CA 1
ATOM 2679 C C . TYR A 1 329 ? -8.865 -10.640 12.463 1.00 94.62 329 TYR A C 1
ATOM 2681 O O . TYR A 1 329 ? -9.033 -11.762 11.997 1.00 94.62 329 TYR A O 1
ATOM 2689 N N . MET A 1 330 ? -8.046 -9.751 11.898 1.00 95.12 330 MET A N 1
ATOM 2690 C CA . MET A 1 330 ? -7.156 -10.029 10.766 1.00 95.12 330 MET A CA 1
ATOM 2691 C C . MET A 1 330 ? -5.896 -9.169 10.886 1.00 95.12 330 MET A C 1
ATOM 2693 O O . MET A 1 330 ? -5.955 -8.047 11.391 1.00 95.12 330 MET A O 1
ATOM 2697 N N . ILE A 1 331 ? -4.762 -9.686 10.419 1.00 96.69 331 ILE A N 1
ATOM 2698 C CA . ILE A 1 331 ? -3.490 -8.961 10.342 1.00 96.69 331 ILE A CA 1
ATOM 2699 C C . ILE A 1 331 ? -2.975 -9.105 8.914 1.00 96.69 331 ILE A C 1
ATOM 2701 O O . ILE A 1 331 ? -2.785 -10.227 8.451 1.00 96.69 331 ILE A O 1
ATOM 2705 N N . GLY A 1 332 ? -2.760 -7.982 8.231 1.00 95.38 332 GLY A N 1
ATOM 2706 C CA . GLY A 1 332 ? -2.220 -7.965 6.871 1.00 95.38 332 GLY A CA 1
ATOM 2707 C C . GLY A 1 332 ? -3.106 -8.643 5.817 1.00 95.38 332 GLY A C 1
ATOM 2708 O O . GLY A 1 332 ? -2.574 -9.184 4.845 1.00 95.38 332 GLY A O 1
ATOM 2709 N N . ASP A 1 333 ? -4.437 -8.619 5.977 1.00 96.69 333 ASP A N 1
ATOM 2710 C CA . ASP A 1 333 ? -5.362 -9.168 4.980 1.00 96.69 333 ASP A CA 1
ATOM 2711 C C . ASP A 1 333 ? -5.166 -8.452 3.644 1.00 96.69 333 ASP A C 1
ATOM 2713 O O . ASP A 1 333 ? -5.297 -7.238 3.527 1.00 96.69 333 ASP A O 1
ATOM 2717 N N . SER A 1 334 ? -4.824 -9.235 2.639 1.00 94.62 334 SER A N 1
ATOM 2718 C CA . SER A 1 334 ? -4.640 -8.824 1.250 1.00 94.62 334 SER A CA 1
ATOM 2719 C C . SER A 1 334 ? -5.292 -9.838 0.311 1.00 94.62 334 SER A C 1
ATOM 2721 O O . SER A 1 334 ? -5.080 -9.787 -0.894 1.00 94.62 334 SER A O 1
ATOM 2723 N N . GLY A 1 335 ? -6.126 -10.746 0.838 1.00 90.94 335 GLY A N 1
ATOM 2724 C CA . GLY A 1 335 ? -6.788 -11.786 0.048 1.00 90.94 335 GLY A CA 1
ATOM 2725 C C . GLY A 1 335 ? -7.850 -11.245 -0.912 1.00 90.94 335 GLY A C 1
ATOM 2726 O O . GLY A 1 335 ? -8.294 -11.961 -1.804 1.00 90.94 335 GLY A O 1
ATOM 2727 N N . PHE A 1 336 ? -8.251 -9.981 -0.745 1.00 90.31 336 PHE A N 1
ATOM 2728 C CA . PHE A 1 336 ? -9.113 -9.262 -1.686 1.00 90.31 336 PHE A CA 1
ATOM 2729 C C . PHE A 1 336 ? -8.337 -8.633 -2.855 1.00 90.31 336 PHE A C 1
ATOM 2731 O O . PHE A 1 336 ? -8.960 -8.180 -3.814 1.00 90.31 336 PHE A O 1
ATOM 2738 N N . LEU A 1 337 ? -7.002 -8.582 -2.788 1.00 86.88 337 LEU A N 1
ATOM 2739 C CA . LEU A 1 337 ? -6.170 -8.120 -3.892 1.00 86.88 337 LEU A CA 1
ATOM 2740 C C . LEU A 1 337 ? -5.922 -9.288 -4.861 1.00 86.88 337 LEU A C 1
ATOM 2742 O O . LEU A 1 337 ? -5.530 -10.373 -4.425 1.00 86.88 337 LEU A O 1
ATOM 2746 N N . PRO A 1 338 ? -6.101 -9.091 -6.178 1.00 80.06 338 PRO A N 1
ATOM 2747 C CA . PRO A 1 338 ? -5.641 -10.056 -7.168 1.00 80.06 338 PRO A CA 1
ATOM 2748 C C . PRO A 1 338 ? -4.129 -10.289 -7.054 1.00 80.06 338 PRO A C 1
ATOM 2750 O O . PRO A 1 338 ? -3.380 -9.361 -6.754 1.00 80.06 338 PRO A O 1
ATOM 2753 N N . GLU A 1 339 ? -3.668 -11.502 -7.373 1.00 74.75 339 GLU A N 1
ATOM 2754 C CA . GLU A 1 339 ? -2.249 -11.891 -7.284 1.00 74.75 339 GLU A CA 1
ATOM 2755 C C . GLU A 1 339 ? -1.317 -10.920 -8.028 1.00 74.75 339 GLU A C 1
ATOM 2757 O O . GLU A 1 339 ? -0.254 -10.563 -7.527 1.00 74.75 339 GLU A O 1
ATOM 2762 N N . SER A 1 340 ? -1.753 -10.408 -9.184 1.00 74.31 340 SER A N 1
ATOM 2763 C CA . SER A 1 340 ? -1.010 -9.434 -9.995 1.00 74.31 340 SER A CA 1
ATOM 2764 C C . SER A 1 340 ? -0.779 -8.083 -9.313 1.00 74.31 340 SER A C 1
ATOM 2766 O O . SER A 1 340 ? 0.062 -7.309 -9.764 1.00 74.31 340 SER A O 1
ATOM 2768 N N . PHE A 1 341 ? -1.534 -7.784 -8.256 1.00 77.56 341 PHE A N 1
ATOM 2769 C CA . PHE A 1 341 ? -1.415 -6.570 -7.460 1.00 77.56 341 PHE A CA 1
ATOM 2770 C C . PHE A 1 341 ? -0.824 -6.840 -6.074 1.00 77.56 341 PHE A C 1
ATOM 2772 O O . PHE A 1 341 ? -0.775 -5.917 -5.274 1.00 77.56 341 PHE A O 1
ATOM 2779 N N . LEU A 1 342 ? -0.365 -8.050 -5.742 1.00 80.31 342 LEU A N 1
ATOM 2780 C CA . LEU A 1 342 ? 0.296 -8.295 -4.457 1.00 80.31 342 LEU A CA 1
ATOM 2781 C C . LEU A 1 342 ? 1.746 -7.797 -4.497 1.00 80.31 342 LEU A C 1
ATOM 2783 O O . LEU A 1 342 ? 2.577 -8.302 -5.249 1.00 80.31 342 LEU A O 1
ATOM 2787 N N . THR A 1 343 ? 2.055 -6.799 -3.669 1.00 83.81 343 THR A N 1
ATOM 2788 C CA . THR A 1 343 ? 3.407 -6.245 -3.494 1.00 83.81 343 THR A CA 1
ATOM 2789 C C . THR A 1 343 ? 3.669 -5.977 -2.008 1.00 83.81 343 THR A C 1
ATOM 2791 O O . THR A 1 343 ? 2.721 -5.766 -1.249 1.00 83.81 343 THR A O 1
ATOM 2794 N N . ALA A 1 344 ? 4.934 -5.997 -1.576 1.00 79.44 344 ALA A N 1
ATOM 2795 C CA . ALA A 1 344 ? 5.357 -5.781 -0.184 1.00 79.44 344 ALA A CA 1
ATOM 2796 C C . ALA A 1 344 ? 6.407 -4.677 -0.066 1.00 79.44 344 ALA A C 1
ATOM 2798 O O . ALA A 1 344 ? 7.136 -4.467 -1.067 1.00 79.44 344 ALA A O 1
#

Foldseek 3Di:
DVVLLVVLVVVVVVVDDQAAAEFEPDPVGVVSVVSSCVSVVPHHYHYDPVRDPDDDCPLDHDPVLLVVLLVVLVVVVVVVDAAQAEEFEPDSVLVSSVVNSCVSPVPHHYHYDPLQADAALDADVVHDPPPPDDPVRNVVNNVSLVVVLPVPPDDDDPPDPDDYDYHYGGDPNSVVVNLLLVLLLLLLVVVVVVPDPAAAEEFEPTPSGVSSVVNSCVSVVPHHYHYDPLQADFAQDQAPVGDPPPPDDPVRNVVNNVSLVVVLVVPDDADDPPDPDDHDYHYRGDQLSLLQSVCVLQVHDSNNSVVDDAWNSFDWDWDQYNVRDIDTPDDRHPVSPDPVSTGD

Secondary structure (DSSP, 8-state):
-HHHHHHHHHHHHTT-----EEEESSHHHHHHHHHHHTT-TT--EEEEGGG-TT----SSPPHHHHHHHHHHHHHHHHTT--EEEEEEESSHHHHHHHHHHHTT-TT--EEEEGGGSS--SS--SSPPTT----HHHHHHHHHHHHHHHHHHS-PPPTT--S--EEEEE--HHHHHHHHHHHHHHHHHHHHHHTT--EEEEEEESSHHHHHHHHHHHTT-TT--EEEEGGGS----S--SSPPTT----HHHHHHHHHHHHHHHHHHSSPPPTT--S--EEEEE--HHHHHHHHHHHTT--GGGGGG----TT-EEEEEE-TTS-EEEEEEEE-TTS-GGG---

Radius of gyration: 25.27 Å; chains: 1; bounding box: 69×45×64 Å

pLDDT: mean 87.34, std 11.43, range [36.47, 98.69]

InterPro domains:
  IPR013078 Histidine phosphatase superfamily, clade-1 [PF00300] (1-53)
  IPR013078 Histidine phosphatase superfamily, clade-1 [PF00300] (64-118)
  IPR013078 Histidine phosphatase superfamily, clade-1 [PF00300] (181-233)
  IPR013078 Histidine phosphatase superfamily, clade-1 [PF00300] (258-323)
  IPR013078 Histidine phosphatase superfamily, clade-1 [cd07067] (1-53)
  IPR013078 Histidine phosphatase superfamily, clade-1 [cd07067] (59-181)
  IPR013078 Histidine phosphatase superfamily, clade-1 [cd07067] (181-326)
  IPR029033 Histidine phosphatase superfamily [G3DSA:3.40.50.1240] (1-64)
  IPR029033 Histidine phosphatase superfamily [G3DSA:3.40.50.1240] (65-180)
  IPR029033 Histidine phosphatase superfamily [G3DSA:3.40.50.1240] (181-344)
  IPR029033 Histidine phosphatase superfamily [SSF53254] (1-54)
  IPR029033 Histidine phosphatase superfamily [SSF53254] (66-181)
  IPR029033 Histidine phosphatase superfamily [SSF53254] (181-339)
  IPR051021 Mitochondrial serine/threonine phosphatase [PTHR20935] (181-342)